Protein AF-A0A3M1VVC9-F1 (afdb_monomer_lite)

Secondary structure (DSSP, 8-state):
---------PPPEEEEEEE--SGGGHHHHHHHHHHHHHHHHHHHHTT-EEEEEEEESS---SSS-TT--EEHHHHH-SBPPS--TTS-SB--STT-HHHHHHHHHHHS-PPTT-EEEEEEEESSBTTTBSS--SSSHHHHHHHHHHHHHHHTTEEE--EEPTT--HHHHHHHHHHHHHHT---EE-S-HHHHHHHHHHHHHHHHHHHT--------EEEEE-HHHHHHHHHHHHHHHHHHHHHHHHHHHTT--HHHHHHHHHHHHHHHHHHHHHHHHS-SEEEEE---TTEEEEE-HHHHHHHHHHHHHHHHHHHHHHHHHHHH--HHHHHHHHHHHHHHHHHHHHHHHHHTTS-SEEEEESS------

Sequence (369 aa):
MAQSSGDLVCPPVDVVFTVDTSGSMDDEAQALCNSISSVQSELLGLGLVSKTFLLGITNTGGSDFPCLTDDVENMLGDSVPGNGGACGTILDDSESWGEAISIVASRFPWTPDAVRVIVPISDEGACDGDSCDDPGEDRDAINNAITLALANNVFVSPISGTGSSQCVITLGQDIATATGGTAFVSTDPSLDLAGAVRDLIIDACVKSEVPPTKVNCEEKDVTDVLLSLDGNALKQKRTVRRLARILNKAGGKKRDVRSLRKEADALYLSAWTSTWSYPSKTISCEESLECTSIDISSSVNEVLTEGSGFVALAKKAQKLINKTSAKGIKRRVRKLVKKAEKLLQDAQTDANTLPASQTTCSTKVEMVF

Radius of gyration: 33.57 Å; chains: 1; bounding box: 74×51×95 Å

Structure (mmCIF, N/CA/C/O backbone):
data_AF-A0A3M1VVC9-F1
#
_entry.id   AF-A0A3M1VVC9-F1
#
loop_
_atom_site.group_PDB
_atom_site.id
_atom_site.type_symbol
_atom_site.label_atom_id
_atom_site.label_alt_id
_atom_site.label_comp_id
_atom_site.label_asym_id
_atom_site.label_entity_id
_atom_site.label_seq_id
_atom_site.pdbx_PDB_ins_code
_atom_site.Cartn_x
_atom_site.Cartn_y
_atom_site.Cartn_z
_atom_site.occupancy
_atom_site.B_iso_or_equiv
_atom_site.auth_seq_id
_atom_site.auth_comp_id
_atom_site.auth_asym_id
_atom_site.auth_atom_id
_atom_site.pdbx_PDB_model_num
ATOM 1 N N . MET A 1 1 ? 34.049 -28.290 -24.676 1.00 36.75 1 MET A N 1
ATOM 2 C CA . MET A 1 1 ? 33.187 -28.688 -23.546 1.00 36.75 1 MET A CA 1
ATOM 3 C C . MET A 1 1 ? 31.948 -27.821 -23.635 1.00 36.75 1 MET A C 1
ATOM 5 O O . MET A 1 1 ? 32.053 -26.638 -23.357 1.00 36.75 1 MET A O 1
ATOM 9 N N . ALA A 1 2 ? 30.838 -28.360 -24.142 1.00 36.91 2 ALA A N 1
ATOM 10 C CA . ALA A 1 2 ? 29.563 -27.653 -24.125 1.00 36.91 2 ALA A CA 1
ATOM 11 C C . ALA A 1 2 ? 29.075 -27.663 -22.673 1.00 36.91 2 ALA A C 1
ATOM 13 O O . ALA A 1 2 ? 28.765 -28.731 -22.145 1.00 36.91 2 ALA A O 1
ATOM 14 N N . GLN A 1 3 ? 29.120 -26.513 -21.999 1.00 37.56 3 GLN A N 1
ATOM 15 C CA . GLN A 1 3 ? 28.359 -26.340 -20.767 1.00 37.56 3 GLN A CA 1
ATOM 16 C C . GLN A 1 3 ? 26.899 -26.592 -21.139 1.00 37.56 3 GLN A C 1
ATOM 18 O O . GLN A 1 3 ? 26.424 -26.041 -22.132 1.00 37.56 3 GLN A O 1
ATOM 23 N N . SER A 1 4 ? 26.218 -27.482 -20.413 1.00 41.84 4 SER A N 1
ATOM 24 C CA . SER A 1 4 ? 24.768 -27.573 -20.533 1.00 41.84 4 SER A CA 1
ATOM 25 C C . SER A 1 4 ? 24.241 -26.185 -20.207 1.00 41.84 4 SER A C 1
ATOM 27 O O . SER A 1 4 ? 24.459 -25.715 -19.089 1.00 41.84 4 SER A O 1
ATOM 29 N N . SER A 1 5 ? 23.642 -25.522 -21.193 1.00 54.19 5 SER A N 1
ATOM 30 C CA . SER A 1 5 ? 22.844 -24.322 -20.996 1.00 54.19 5 SER A CA 1
ATOM 31 C C . SER A 1 5 ? 21.832 -24.656 -19.910 1.00 54.19 5 SER A C 1
ATOM 33 O O . SER A 1 5 ? 20.883 -25.394 -20.164 1.00 54.19 5 SER A O 1
ATOM 35 N N . GLY A 1 6 ? 22.107 -24.234 -18.674 1.00 57.25 6 GLY A N 1
ATOM 36 C CA . GLY A 1 6 ? 21.069 -24.188 -17.661 1.00 57.25 6 GLY A CA 1
ATOM 37 C C . GLY A 1 6 ? 19.991 -23.302 -18.253 1.00 57.25 6 GLY A C 1
ATOM 38 O O . GLY A 1 6 ? 20.311 -22.204 -18.706 1.00 57.25 6 GLY A O 1
ATOM 39 N N . ASP A 1 7 ? 18.779 -23.833 -18.374 1.00 72.25 7 ASP A N 1
ATOM 40 C CA . ASP A 1 7 ? 17.655 -23.078 -18.905 1.00 72.25 7 ASP A CA 1
ATOM 41 C C . ASP A 1 7 ? 17.545 -21.794 -18.075 1.00 72.25 7 ASP A C 1
ATOM 43 O O . ASP A 1 7 ? 17.306 -21.859 -16.869 1.0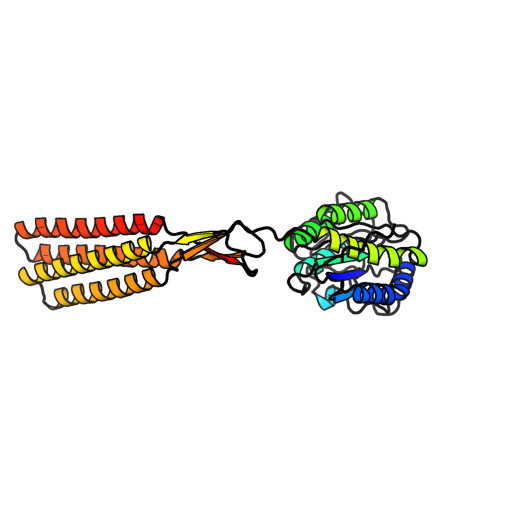0 72.25 7 ASP A O 1
ATOM 47 N N . LEU A 1 8 ? 17.826 -20.643 -18.692 1.00 72.38 8 LEU A N 1
ATOM 48 C CA . LEU A 1 8 ? 17.634 -19.339 -18.071 1.00 72.38 8 LEU A CA 1
ATOM 49 C C . LEU A 1 8 ? 16.136 -19.220 -17.782 1.00 72.38 8 LEU A C 1
ATOM 51 O O . LEU A 1 8 ? 15.335 -19.108 -18.711 1.00 72.38 8 LEU A O 1
ATOM 55 N N . VAL A 1 9 ? 15.747 -19.313 -16.511 1.00 80.94 9 VAL A N 1
ATOM 56 C CA . VAL A 1 9 ? 14.343 -19.195 -16.109 1.00 80.94 9 VAL A CA 1
ATOM 57 C C . VAL A 1 9 ? 14.064 -17.730 -15.823 1.00 80.94 9 VAL A C 1
ATOM 59 O O . VAL A 1 9 ? 14.162 -17.273 -14.691 1.00 80.94 9 VAL A O 1
ATOM 62 N N . CYS A 1 10 ? 13.709 -17.000 -16.873 1.00 85.44 10 CYS A N 1
ATOM 63 C CA . CYS A 1 10 ? 13.257 -15.627 -16.747 1.00 85.44 10 CYS A CA 1
ATOM 64 C C . CYS A 1 10 ? 11.749 -15.563 -16.499 1.00 85.44 10 CYS A C 1
ATOM 66 O O . CYS A 1 10 ? 11.000 -16.243 -17.213 1.00 85.44 10 CYS A O 1
ATOM 68 N N . PRO A 1 11 ? 11.262 -14.718 -15.576 1.00 87.56 11 PRO A N 1
ATOM 69 C CA . PRO A 1 11 ? 9.883 -14.257 -15.643 1.00 87.56 11 PRO A CA 1
ATOM 70 C C . PRO A 1 11 ? 9.615 -13.565 -16.994 1.00 87.56 11 PRO A C 1
ATOM 72 O O . PRO A 1 11 ? 10.553 -13.111 -17.652 1.00 87.56 11 PRO A O 1
ATOM 75 N N . PRO A 1 12 ? 8.349 -13.443 -17.423 1.00 90.88 12 PRO A N 1
ATOM 76 C CA . PRO A 1 12 ? 8.023 -12.636 -18.591 1.00 90.88 12 PRO A CA 1
ATOM 77 C C . PRO A 1 12 ? 8.557 -11.205 -18.431 1.00 90.88 12 PRO A C 1
ATOM 79 O O . PRO A 1 12 ? 8.507 -10.645 -17.341 1.00 90.88 12 PRO A O 1
ATOM 82 N N . VAL A 1 13 ? 9.045 -10.605 -19.509 1.00 93.88 13 VAL A N 1
ATOM 83 C CA . VAL A 1 13 ? 9.600 -9.251 -19.524 1.00 93.88 13 VAL A CA 1
ATOM 84 C C . VAL A 1 13 ? 8.667 -8.337 -20.310 1.00 93.88 13 VAL A C 1
ATOM 86 O O . VAL A 1 13 ? 8.326 -8.617 -21.464 1.00 93.88 13 VAL A O 1
ATOM 89 N N . ASP A 1 14 ? 8.267 -7.236 -19.689 1.00 95.25 14 ASP A N 1
ATOM 90 C CA . ASP A 1 14 ? 7.604 -6.120 -20.349 1.00 95.25 14 ASP A CA 1
ATOM 91 C C . ASP A 1 14 ? 8.646 -5.040 -20.640 1.00 95.25 14 ASP A C 1
ATOM 93 O O . ASP A 1 14 ? 9.360 -4.593 -19.740 1.00 95.25 14 ASP A O 1
ATOM 97 N N . VAL A 1 15 ? 8.721 -4.618 -21.900 1.00 95.19 15 VAL A N 1
ATOM 98 C CA . VAL A 1 15 ? 9.697 -3.628 -22.365 1.00 95.19 15 VAL A CA 1
ATOM 99 C C . VAL A 1 15 ? 8.974 -2.438 -22.978 1.00 95.19 15 VAL A C 1
ATOM 101 O O . VAL A 1 15 ? 8.153 -2.603 -23.885 1.00 95.19 15 VAL A O 1
ATOM 104 N N . VAL A 1 16 ? 9.300 -1.237 -22.511 1.00 96.38 16 VAL A N 1
ATOM 105 C CA . VAL A 1 16 ? 8.830 0.020 -23.099 1.00 96.38 16 VAL A CA 1
ATOM 106 C C . VAL A 1 16 ? 10.035 0.818 -23.571 1.00 96.38 16 VAL A C 1
ATOM 108 O O . VAL A 1 16 ? 10.898 1.179 -22.774 1.00 96.38 16 VAL A O 1
ATOM 111 N N . PHE A 1 17 ? 10.092 1.089 -24.868 1.00 95.56 17 PHE A N 1
ATOM 112 C CA . PHE A 1 17 ? 11.038 2.034 -25.444 1.00 95.56 17 PHE A CA 1
ATOM 113 C C . PHE A 1 17 ? 10.401 3.419 -25.435 1.00 95.56 17 PHE A C 1
ATOM 115 O O . PHE A 1 17 ? 9.268 3.564 -25.899 1.00 95.56 17 PHE A O 1
ATOM 122 N N . THR A 1 18 ? 11.124 4.408 -24.915 1.00 96.38 18 THR A N 1
ATOM 123 C CA . THR A 1 18 ? 10.780 5.829 -25.045 1.00 96.38 18 THR A CA 1
ATOM 124 C C . THR A 1 18 ? 11.840 6.466 -25.922 1.00 96.38 18 THR A C 1
ATOM 126 O O . THR A 1 18 ? 13.010 6.510 -25.545 1.00 96.38 18 THR A O 1
ATOM 129 N N . VAL A 1 19 ? 11.443 6.862 -27.120 1.00 95.06 19 VAL A N 1
ATOM 130 C CA . VAL A 1 19 ? 12.357 7.302 -28.167 1.00 95.06 19 VAL A CA 1
ATOM 131 C C . VAL A 1 19 ? 12.261 8.810 -28.266 1.00 95.06 19 VAL A C 1
ATOM 133 O O . VAL A 1 19 ? 11.161 9.333 -28.434 1.00 95.06 19 VAL A O 1
ATOM 136 N N . ASP A 1 20 ? 13.402 9.467 -28.124 1.00 94.06 20 ASP A N 1
ATOM 137 C CA . ASP A 1 20 ? 13.603 10.844 -28.535 1.00 94.06 20 ASP A CA 1
ATOM 138 C C . ASP A 1 20 ? 13.360 10.957 -30.029 1.00 94.06 20 ASP A C 1
ATOM 140 O O . ASP A 1 20 ? 13.858 10.161 -30.832 1.00 94.06 20 ASP A O 1
ATOM 144 N N . THR A 1 21 ? 12.506 11.902 -30.373 1.00 92.94 21 THR A N 1
ATOM 145 C CA . THR A 1 21 ? 12.014 12.051 -31.727 1.00 92.94 21 THR A CA 1
ATOM 146 C C . THR A 1 21 ? 12.395 13.366 -32.377 1.00 92.94 21 THR A C 1
ATOM 148 O O . THR A 1 21 ? 11.742 13.798 -33.333 1.00 92.94 21 THR A O 1
ATOM 151 N N . SER A 1 22 ? 13.426 14.005 -31.844 1.00 90.88 22 SER A N 1
ATOM 152 C CA . SER A 1 22 ? 14.092 15.127 -32.474 1.00 90.88 22 SER A CA 1
ATOM 153 C C . SER A 1 22 ? 14.706 14.736 -33.823 1.00 90.88 22 SER A C 1
ATOM 155 O O . SER A 1 22 ? 14.896 13.564 -34.160 1.00 90.88 22 SER A O 1
ATOM 157 N N . GLY A 1 23 ? 15.017 15.744 -34.640 1.00 88.62 23 GLY A N 1
ATOM 158 C CA . GLY A 1 23 ? 15.609 15.519 -35.961 1.00 88.62 23 GLY A CA 1
ATOM 159 C C . GLY A 1 23 ? 17.070 15.052 -35.928 1.00 88.62 23 GLY A C 1
ATOM 160 O O . GLY A 1 23 ? 17.581 14.628 -36.964 1.00 88.62 23 GLY A O 1
ATOM 161 N N . SER A 1 24 ? 17.766 15.147 -34.787 1.00 89.69 24 SER A N 1
ATOM 162 C CA . SER A 1 24 ? 19.120 14.590 -34.626 1.00 89.69 24 SER A CA 1
ATOM 163 C C . SER A 1 24 ? 19.106 13.065 -34.581 1.00 89.69 24 SER A C 1
ATOM 165 O O . SER A 1 24 ? 20.094 12.452 -34.967 1.00 89.69 24 SER A O 1
ATOM 167 N N . MET A 1 25 ? 17.970 12.471 -34.213 1.00 91.31 25 MET A N 1
ATOM 168 C CA . MET A 1 25 ? 17.799 11.034 -34.015 1.00 91.31 25 MET A CA 1
ATOM 169 C C . MET A 1 25 ? 17.419 10.260 -35.292 1.00 91.31 25 MET A C 1
ATOM 171 O O . MET A 1 25 ? 17.065 9.085 -35.205 1.00 91.31 25 MET A O 1
ATOM 175 N N . ASP A 1 26 ? 17.459 10.870 -36.483 1.00 86.62 26 ASP A N 1
ATOM 176 C CA . ASP A 1 26 ? 17.001 10.262 -37.749 1.00 86.62 26 ASP A CA 1
ATOM 177 C C . ASP A 1 26 ? 17.719 8.937 -38.106 1.00 86.62 26 ASP A C 1
ATOM 179 O O . ASP A 1 26 ? 17.102 7.998 -38.634 1.00 86.62 26 ASP A O 1
ATOM 183 N N . ASP A 1 27 ? 19.027 8.824 -37.862 1.00 81.44 27 ASP A N 1
ATOM 184 C CA . ASP A 1 27 ? 19.792 7.608 -38.154 1.00 81.44 27 ASP A CA 1
ATOM 185 C C . ASP A 1 27 ? 19.589 6.515 -37.101 1.00 81.44 27 ASP A C 1
ATOM 187 O O . ASP A 1 27 ? 19.390 5.349 -37.477 1.00 81.44 27 ASP A O 1
ATOM 191 N N . GLU A 1 28 ? 19.528 6.863 -35.812 1.00 83.12 28 GLU A N 1
ATOM 192 C CA . GLU A 1 28 ? 19.071 5.963 -34.749 1.00 83.12 28 GLU A CA 1
ATOM 193 C C . GLU A 1 28 ? 17.650 5.461 -35.021 1.00 83.12 28 GLU A C 1
ATOM 195 O O . GLU A 1 28 ? 17.398 4.259 -34.912 1.00 83.12 28 GLU A O 1
ATOM 200 N N . ALA A 1 29 ? 16.735 6.341 -35.435 1.00 81.00 29 ALA A N 1
ATOM 201 C CA . ALA A 1 29 ? 15.348 6.028 -35.771 1.00 81.00 29 ALA A CA 1
ATOM 202 C C . ALA A 1 29 ? 15.270 4.960 -36.858 1.00 81.00 29 ALA A C 1
ATOM 204 O O . ALA A 1 29 ? 14.609 3.924 -36.711 1.00 81.00 29 ALA A O 1
ATOM 205 N N . GLN A 1 30 ? 15.989 5.188 -37.958 1.00 85.88 30 GLN A N 1
ATOM 206 C CA . GLN A 1 30 ? 16.020 4.266 -39.080 1.00 85.88 30 GLN A CA 1
ATOM 207 C C . GLN A 1 30 ? 16.644 2.924 -38.678 1.00 85.88 30 GLN A C 1
ATOM 209 O O . GLN A 1 30 ? 16.105 1.866 -39.023 1.00 85.88 30 GLN A O 1
ATOM 214 N N . ALA A 1 31 ? 17.757 2.937 -37.944 1.00 87.25 31 ALA A N 1
ATOM 215 C CA . ALA A 1 31 ? 18.418 1.720 -37.482 1.00 87.25 31 ALA A CA 1
ATOM 216 C C . ALA A 1 31 ? 17.548 0.921 -36.497 1.00 87.25 31 ALA A C 1
ATOM 218 O O . ALA A 1 31 ? 17.417 -0.304 -36.631 1.00 87.25 31 ALA A O 1
ATOM 219 N N . LEU A 1 32 ? 16.891 1.604 -35.558 1.00 85.69 32 LEU A N 1
ATOM 220 C CA . LEU A 1 32 ? 15.952 1.017 -34.608 1.00 85.69 32 LEU A CA 1
ATOM 221 C C . LEU A 1 32 ? 14.779 0.379 -35.345 1.00 85.69 32 LEU A C 1
ATOM 223 O O . LEU A 1 32 ? 14.523 -0.813 -35.178 1.00 85.69 32 LEU A O 1
ATOM 227 N N . CYS A 1 33 ? 14.106 1.124 -36.221 1.00 89.69 33 CYS A N 1
ATOM 228 C CA . CYS A 1 33 ? 12.950 0.616 -36.953 1.00 89.69 33 CYS A CA 1
ATOM 229 C C . CYS A 1 33 ? 13.293 -0.574 -37.859 1.00 89.69 33 CYS A C 1
ATOM 231 O O . CYS A 1 33 ? 12.488 -1.500 -37.993 1.00 89.69 33 CYS A O 1
ATOM 233 N N . ASN A 1 34 ? 14.497 -0.602 -38.434 1.00 89.88 34 ASN A N 1
ATOM 234 C CA . ASN A 1 34 ? 14.959 -1.726 -39.248 1.00 89.88 34 ASN A CA 1
ATOM 235 C C . ASN A 1 34 ? 15.268 -2.985 -38.422 1.00 89.88 34 ASN A C 1
ATOM 237 O O . ASN A 1 34 ? 15.125 -4.098 -38.932 1.00 89.88 34 ASN A O 1
ATOM 241 N N . SER A 1 35 ? 15.694 -2.837 -37.165 1.00 86.25 35 SER A N 1
ATOM 242 C CA . SER A 1 35 ? 16.211 -3.946 -36.354 1.00 86.25 35 SER A CA 1
ATOM 243 C C . SER A 1 35 ? 15.243 -4.461 -35.288 1.00 86.25 35 SER A C 1
ATOM 245 O O . SER A 1 35 ? 15.256 -5.656 -34.975 1.00 86.25 35 SER A O 1
ATOM 247 N N . ILE A 1 36 ? 14.360 -3.612 -34.760 1.00 85.25 36 ILE A N 1
ATOM 248 C CA . ILE A 1 36 ? 13.577 -3.921 -33.559 1.00 85.25 36 ILE A CA 1
ATOM 249 C C . ILE A 1 36 ? 12.627 -5.106 -33.741 1.00 85.25 36 ILE A C 1
ATOM 251 O O . ILE A 1 36 ? 12.456 -5.904 -32.824 1.00 85.25 36 ILE A O 1
ATOM 255 N N . SER A 1 37 ? 12.070 -5.294 -34.940 1.00 85.56 37 SER A N 1
ATOM 256 C CA . SER A 1 37 ? 11.210 -6.448 -35.242 1.00 85.56 37 SER A CA 1
ATOM 257 C C . SER A 1 37 ? 11.967 -7.783 -35.157 1.00 85.56 37 SER A C 1
ATOM 259 O O . SER A 1 37 ? 11.414 -8.791 -34.705 1.00 85.56 37 SER A O 1
ATOM 261 N N . SER A 1 38 ? 13.250 -7.792 -35.534 1.00 84.31 38 SER A N 1
ATOM 262 C CA . SER A 1 38 ? 14.127 -8.957 -35.396 1.00 84.31 38 SER A CA 1
ATOM 263 C C . SER A 1 38 ? 14.469 -9.213 -33.932 1.00 84.31 38 SER A C 1
ATOM 265 O O . SER A 1 38 ? 14.402 -10.358 -33.490 1.00 84.31 38 SER A O 1
ATOM 267 N N . VAL A 1 39 ? 14.779 -8.160 -33.170 1.00 84.75 39 VAL A N 1
ATOM 268 C CA . VAL A 1 39 ? 15.077 -8.264 -31.732 1.00 84.75 39 VAL A CA 1
ATOM 269 C C . VAL A 1 39 ? 13.862 -8.785 -30.963 1.00 84.75 39 VAL A C 1
ATOM 271 O O . VAL A 1 39 ? 13.977 -9.744 -30.206 1.00 84.75 39 VAL A O 1
ATOM 274 N N . GLN A 1 40 ? 12.672 -8.237 -31.221 1.00 85.38 40 GLN A N 1
ATOM 275 C CA . GLN A 1 40 ? 11.415 -8.734 -30.655 1.00 85.38 40 GLN A CA 1
ATOM 276 C C . GLN A 1 40 ? 11.193 -10.211 -30.992 1.00 85.38 40 GLN A C 1
ATOM 278 O O . GLN A 1 40 ? 10.855 -11.000 -30.112 1.00 85.38 40 GLN A O 1
ATOM 283 N N . SER A 1 41 ? 11.417 -10.605 -32.248 1.00 82.88 41 SER A N 1
ATOM 284 C CA . SER A 1 41 ? 11.263 -12.000 -32.679 1.00 82.88 41 SER A CA 1
ATOM 285 C C . SER A 1 41 ? 12.239 -12.939 -31.967 1.00 82.88 41 SER A C 1
ATOM 287 O O . SER A 1 41 ? 11.854 -14.044 -31.583 1.00 82.88 41 SER A O 1
ATOM 289 N N . GLU A 1 42 ? 13.487 -12.512 -31.761 1.00 82.94 42 GLU A N 1
ATOM 290 C CA . GLU A 1 42 ? 14.484 -13.283 -31.017 1.00 82.94 42 GLU A CA 1
ATOM 291 C C . GLU A 1 42 ? 14.084 -13.438 -29.546 1.00 82.94 42 GLU A C 1
ATOM 293 O O . GLU A 1 42 ? 14.051 -14.555 -29.030 1.00 82.94 42 GLU A O 1
ATOM 298 N N . LEU A 1 43 ? 13.710 -12.343 -28.884 1.00 80.56 43 LEU A N 1
ATOM 299 C CA . LEU A 1 43 ? 13.316 -12.353 -27.475 1.00 80.56 43 LEU A CA 1
ATOM 300 C C . LEU A 1 43 ? 12.035 -13.164 -27.226 1.00 80.56 43 LEU A C 1
ATOM 302 O O . LEU A 1 43 ? 11.937 -13.874 -26.222 1.00 80.56 43 LEU A O 1
ATOM 306 N N . LEU A 1 44 ? 11.078 -13.115 -28.158 1.00 82.62 44 LEU A N 1
ATOM 307 C CA . LEU A 1 44 ? 9.902 -13.991 -28.166 1.00 82.62 44 LEU A CA 1
ATOM 308 C C . LEU A 1 44 ? 10.299 -15.460 -28.362 1.00 82.62 44 LEU A C 1
ATOM 310 O O . LEU A 1 44 ? 9.750 -16.337 -27.697 1.00 82.62 44 LEU A O 1
ATOM 314 N N . GLY A 1 45 ? 11.270 -15.739 -29.236 1.00 79.50 45 GLY A N 1
ATOM 315 C CA . GLY A 1 45 ? 11.816 -17.082 -29.450 1.00 79.50 45 GLY A CA 1
ATOM 316 C C . GLY A 1 45 ? 12.513 -17.663 -28.217 1.00 79.50 45 GLY A C 1
ATOM 317 O O . GLY A 1 45 ? 12.478 -18.876 -28.012 1.00 79.50 45 GLY A O 1
ATOM 318 N N . LEU A 1 46 ? 13.090 -16.805 -27.372 1.00 79.12 46 LEU A N 1
ATOM 319 C CA . LEU A 1 46 ? 13.649 -17.169 -26.067 1.00 79.12 46 LEU A CA 1
ATOM 320 C C . LEU A 1 46 ? 12.577 -17.305 -24.969 1.00 79.12 46 LEU A C 1
ATOM 322 O O . LEU A 1 46 ? 12.899 -17.708 -23.855 1.00 79.12 46 LEU A O 1
ATOM 326 N N . GLY A 1 47 ? 11.314 -16.976 -25.261 1.00 81.31 47 GLY A N 1
ATOM 327 C CA . GLY A 1 47 ? 10.223 -16.977 -24.284 1.00 81.31 47 GLY A CA 1
ATOM 328 C C . GLY A 1 47 ? 10.348 -15.891 -23.213 1.00 81.31 47 GLY A C 1
ATOM 329 O O . GLY A 1 47 ? 9.682 -15.987 -22.187 1.00 81.31 47 GLY A O 1
ATOM 330 N N . LEU A 1 48 ? 11.199 -14.883 -23.436 1.00 80.62 48 LEU A N 1
ATOM 331 C CA . LEU A 1 48 ? 11.511 -13.851 -22.448 1.00 80.62 48 LEU A CA 1
ATOM 332 C C . LEU A 1 48 ? 10.487 -12.723 -22.463 1.00 80.62 48 LEU A C 1
ATOM 334 O O . LEU A 1 48 ? 10.127 -12.222 -21.412 1.00 80.62 48 LEU A O 1
ATOM 338 N N . VAL A 1 49 ? 10.004 -12.304 -23.632 1.00 72.12 49 VAL A N 1
ATOM 339 C CA . VAL A 1 49 ? 9.209 -11.073 -23.742 1.00 72.12 49 VAL A CA 1
ATOM 340 C C . VAL A 1 49 ? 7.712 -11.349 -23.784 1.00 72.12 49 VAL A C 1
ATOM 342 O O . VAL A 1 49 ? 7.224 -12.154 -24.574 1.00 72.12 49 VAL A O 1
ATOM 345 N N . SER A 1 50 ? 6.984 -10.632 -22.931 1.00 75.56 50 SER A N 1
ATOM 346 C CA . SER A 1 50 ? 5.528 -10.677 -22.799 1.00 75.56 50 SER A CA 1
ATOM 347 C C . SER A 1 50 ? 4.863 -9.535 -23.570 1.00 75.56 50 SER A C 1
ATOM 349 O O . SER A 1 50 ? 3.874 -9.749 -24.277 1.00 75.56 50 SER A O 1
ATOM 351 N N . LYS A 1 51 ? 5.439 -8.330 -23.486 1.00 88.31 51 LYS A N 1
ATOM 352 C CA . LYS A 1 51 ? 4.970 -7.130 -24.183 1.00 88.31 51 LYS A CA 1
ATOM 353 C C . LYS A 1 51 ? 6.140 -6.250 -24.599 1.00 88.31 51 LYS A C 1
ATOM 355 O O . LYS A 1 51 ? 7.112 -6.100 -23.861 1.00 88.31 51 LYS A O 1
ATOM 360 N N . THR A 1 52 ? 6.003 -5.609 -25.754 1.00 91.38 52 THR A N 1
ATOM 361 C CA . THR A 1 52 ? 6.939 -4.584 -26.211 1.00 91.38 52 THR A CA 1
ATOM 362 C C . THR A 1 52 ? 6.180 -3.407 -26.792 1.00 91.38 52 THR A C 1
ATOM 364 O O . THR A 1 52 ? 5.310 -3.607 -27.638 1.00 91.38 52 THR A O 1
ATOM 367 N N . PHE A 1 53 ? 6.520 -2.199 -26.350 1.00 93.50 53 PHE A N 1
ATOM 368 C CA . PHE A 1 53 ? 5.950 -0.951 -26.849 1.00 93.50 53 PHE A CA 1
ATOM 369 C C . PHE A 1 53 ? 7.061 -0.018 -27.294 1.00 93.50 53 PHE A C 1
ATOM 371 O O . PHE A 1 53 ? 8.056 0.129 -26.589 1.00 93.50 53 PHE A O 1
ATOM 378 N N . LEU A 1 54 ? 6.886 0.579 -28.468 1.00 93.56 54 LEU A N 1
ATOM 379 C CA . LEU A 1 54 ? 7.778 1.594 -29.008 1.00 93.56 54 LEU A CA 1
ATOM 380 C C . LEU A 1 54 ? 7.007 2.903 -29.031 1.00 93.56 54 LEU A C 1
ATOM 382 O O . LEU A 1 54 ? 6.094 3.062 -29.846 1.00 93.56 54 LEU A O 1
ATOM 386 N N . LEU A 1 55 ? 7.342 3.788 -28.100 1.00 94.75 55 LEU A N 1
ATOM 387 C CA . LEU A 1 55 ? 6.659 5.055 -27.902 1.00 94.75 55 LEU A CA 1
ATOM 388 C C . LEU A 1 55 ? 7.610 6.197 -28.247 1.00 94.75 55 LEU A C 1
ATOM 390 O O . LEU A 1 55 ? 8.759 6.187 -27.804 1.00 94.75 55 LEU A O 1
ATOM 394 N N . GLY A 1 56 ? 7.126 7.173 -29.011 1.00 95.25 56 GLY A N 1
ATOM 395 C CA . GLY A 1 56 ? 7.755 8.495 -29.013 1.00 95.25 56 GLY A CA 1
ATOM 396 C C . GLY A 1 56 ? 7.569 9.154 -27.647 1.00 95.25 56 GLY A C 1
ATOM 397 O O . GLY A 1 56 ? 6.633 8.807 -26.919 1.00 95.25 56 GLY A O 1
ATOM 398 N N . ILE A 1 57 ? 8.453 10.073 -27.272 1.00 95.69 57 ILE A N 1
ATOM 399 C CA . ILE A 1 57 ? 8.276 10.859 -26.043 1.00 95.69 57 ILE A CA 1
ATOM 400 C C . ILE A 1 57 ? 7.033 11.755 -26.180 1.00 95.69 57 ILE A C 1
ATOM 402 O O . ILE A 1 57 ? 6.081 11.596 -25.415 1.00 95.69 57 ILE A O 1
ATOM 406 N N . THR A 1 58 ? 6.979 12.581 -27.224 1.00 92.81 58 THR A N 1
ATOM 407 C CA . THR A 1 58 ? 5.785 13.336 -27.643 1.00 92.81 58 THR A CA 1
ATOM 408 C C . THR A 1 58 ? 5.412 13.005 -29.094 1.00 92.81 58 THR A C 1
ATOM 410 O O . THR A 1 58 ? 6.033 12.161 -29.751 1.00 92.81 58 THR A O 1
ATOM 413 N N . ASN A 1 59 ? 4.337 13.611 -29.602 1.00 83.62 59 ASN A N 1
ATOM 414 C CA . ASN A 1 59 ? 3.836 13.347 -30.950 1.00 83.62 59 ASN A CA 1
ATOM 415 C C . ASN A 1 59 ? 4.771 13.895 -32.045 1.00 83.62 59 ASN A C 1
ATOM 417 O O . ASN A 1 59 ? 5.013 15.095 -32.140 1.00 83.62 59 ASN A O 1
ATOM 421 N N . THR A 1 60 ? 5.190 13.023 -32.963 1.00 66.81 60 THR A N 1
ATOM 422 C CA . THR A 1 60 ? 6.147 13.339 -34.038 1.00 66.81 60 THR A CA 1
ATOM 423 C C . THR A 1 60 ? 5.570 13.805 -35.360 1.00 66.81 60 THR A C 1
ATOM 425 O O . THR A 1 60 ? 6.318 14.074 -36.296 1.00 66.81 60 THR A O 1
ATOM 428 N N . GLY A 1 61 ? 4.252 13.841 -35.544 1.00 58.19 61 GLY A N 1
ATOM 429 C CA . GLY A 1 61 ? 3.701 14.215 -36.853 1.00 58.19 61 GLY A CA 1
ATOM 430 C C . GLY A 1 61 ? 4.068 13.271 -38.021 1.00 58.19 61 GLY A C 1
ATOM 431 O O . GLY A 1 61 ? 3.739 13.585 -39.164 1.00 58.19 61 GLY A O 1
ATOM 432 N N . GLY A 1 62 ? 4.645 12.089 -37.759 1.00 56.44 62 GLY A N 1
ATOM 433 C CA . GLY A 1 62 ? 4.374 10.866 -38.524 1.00 56.44 62 GLY A CA 1
ATOM 434 C C . GLY A 1 62 ? 5.156 10.552 -39.811 1.00 56.44 62 GLY A C 1
ATOM 435 O O . GLY A 1 62 ? 4.564 9.908 -40.680 1.00 56.44 62 GLY A O 1
ATOM 436 N N . SER A 1 63 ? 6.445 10.887 -39.965 1.00 63.62 63 SER A N 1
ATOM 437 C CA . SER A 1 63 ? 7.252 10.310 -41.072 1.00 63.62 63 SER A CA 1
ATOM 438 C C . SER A 1 63 ? 8.535 9.584 -40.681 1.00 63.62 63 SER A C 1
ATOM 440 O O . SER A 1 63 ? 8.828 8.558 -41.299 1.00 63.62 63 SER A O 1
ATOM 442 N N . ASP A 1 64 ? 9.270 10.057 -39.678 1.00 76.81 64 ASP A N 1
ATOM 443 C CA . ASP A 1 64 ? 10.681 9.654 -39.542 1.00 76.81 64 ASP A CA 1
ATOM 444 C C . ASP A 1 64 ? 10.862 8.396 -38.673 1.00 76.81 64 ASP A C 1
ATOM 446 O O . ASP A 1 64 ? 11.825 7.646 -38.824 1.00 76.81 64 ASP A O 1
ATOM 450 N N . PHE A 1 65 ? 9.831 8.047 -37.892 1.00 85.38 65 PHE A N 1
ATOM 451 C CA . PHE A 1 65 ? 9.816 6.880 -37.010 1.00 85.38 65 PHE A CA 1
ATOM 452 C C . PHE A 1 65 ? 8.631 5.933 -37.298 1.00 85.38 65 PHE A C 1
ATOM 454 O O . PHE A 1 65 ? 7.720 5.781 -36.479 1.00 85.38 65 PHE A O 1
ATOM 461 N N . PRO A 1 66 ? 8.603 5.243 -38.455 1.00 88.19 66 PRO A N 1
ATOM 462 C CA . PRO A 1 66 ? 7.453 4.435 -38.879 1.00 88.19 66 PRO A CA 1
ATOM 463 C C . PRO A 1 66 ? 7.180 3.201 -38.002 1.00 88.19 66 PRO A C 1
ATOM 465 O O . PRO A 1 66 ? 6.150 2.549 -38.175 1.00 88.19 66 PRO A O 1
ATOM 468 N N . CYS A 1 67 ? 8.105 2.838 -37.109 1.00 89.44 67 CYS A N 1
ATOM 469 C CA . CYS A 1 67 ? 7.951 1.718 -36.184 1.00 89.44 67 CYS A CA 1
ATOM 470 C C . CYS A 1 67 ? 7.337 2.098 -34.828 1.00 89.44 67 CYS A C 1
ATOM 472 O O . CYS A 1 67 ? 7.007 1.187 -34.064 1.00 89.44 67 CYS A O 1
ATOM 474 N N . LEU A 1 68 ? 7.183 3.392 -34.514 1.00 91.12 68 LEU A N 1
ATOM 475 C CA . LEU A 1 68 ? 6.509 3.815 -33.285 1.00 91.12 68 LEU A CA 1
ATOM 476 C C . LEU A 1 68 ? 5.022 3.488 -33.371 1.00 91.12 68 LEU A C 1
ATOM 478 O O . LEU A 1 68 ? 4.386 3.611 -34.420 1.00 91.12 68 LEU A O 1
ATOM 482 N N . THR A 1 69 ? 4.471 3.040 -32.251 1.00 89.94 69 THR A N 1
ATOM 483 C CA . THR A 1 69 ? 3.071 2.614 -32.168 1.00 89.94 69 THR A CA 1
ATOM 484 C C . THR A 1 69 ? 2.148 3.690 -31.611 1.00 89.94 69 THR A C 1
ATOM 486 O O . THR A 1 69 ? 0.953 3.650 -31.895 1.00 89.94 69 THR A O 1
ATOM 489 N N . ASP A 1 70 ? 2.696 4.603 -30.810 1.00 94.00 70 ASP A N 1
ATOM 490 C CA . ASP A 1 70 ? 2.014 5.708 -30.129 1.00 94.00 70 ASP A CA 1
ATOM 491 C C . ASP A 1 70 ? 3.091 6.652 -29.543 1.00 94.00 70 ASP A C 1
ATOM 493 O O . ASP A 1 70 ? 4.286 6.459 -29.802 1.00 94.00 70 ASP A O 1
ATOM 497 N N . ASP A 1 71 ? 2.693 7.613 -28.718 1.00 95.75 71 ASP A N 1
ATOM 498 C CA . ASP A 1 71 ? 3.586 8.425 -27.886 1.00 95.75 71 ASP A CA 1
ATOM 499 C C . ASP A 1 71 ? 3.183 8.388 -26.396 1.00 95.75 71 ASP A C 1
ATOM 501 O O . ASP A 1 71 ? 2.080 7.960 -26.032 1.00 95.75 71 ASP A O 1
ATOM 505 N N . VAL A 1 72 ? 4.116 8.745 -25.504 1.00 97.06 72 VAL A N 1
ATOM 506 C CA . VAL A 1 72 ? 3.903 8.692 -24.045 1.00 97.06 72 VAL A CA 1
ATOM 507 C C . VAL A 1 72 ? 2.792 9.653 -23.623 1.00 97.06 72 VAL A C 1
ATOM 509 O O . VAL A 1 72 ? 1.941 9.271 -22.812 1.00 97.06 72 VAL A O 1
ATOM 512 N N . GLU A 1 73 ? 2.770 10.856 -24.198 1.00 95.12 73 GLU A N 1
ATOM 513 C CA . GLU A 1 73 ? 1.776 11.898 -23.926 1.00 95.12 73 GLU A CA 1
ATOM 514 C C . GLU A 1 73 ? 0.346 11.399 -24.197 1.00 95.12 73 GLU A C 1
ATOM 516 O O . GLU A 1 73 ? -0.520 11.432 -23.317 1.00 95.12 73 GLU A O 1
ATOM 521 N N . ASN A 1 74 ? 0.099 10.851 -25.386 1.00 95.75 74 ASN A N 1
ATOM 522 C CA . ASN A 1 74 ? -1.206 10.359 -25.809 1.00 95.75 74 ASN A CA 1
ATOM 523 C C . ASN A 1 74 ? -1.615 9.078 -25.063 1.00 95.75 74 ASN A C 1
ATOM 525 O O . ASN A 1 74 ? -2.778 8.927 -24.674 1.00 95.75 74 ASN A O 1
ATOM 529 N N . MET A 1 75 ? -0.675 8.156 -24.824 1.00 95.94 75 MET A N 1
ATOM 530 C CA . MET A 1 75 ? -0.980 6.864 -24.202 1.00 95.94 75 MET A CA 1
ATOM 531 C C . MET A 1 75 ? -1.168 6.954 -22.678 1.00 95.94 75 MET A C 1
ATOM 533 O O . MET A 1 75 ? -2.023 6.256 -22.120 1.00 95.94 75 MET A O 1
ATOM 537 N N . LEU A 1 76 ? -0.361 7.764 -21.987 1.00 96.88 76 LEU A N 1
ATOM 538 C CA . LEU A 1 76 ? -0.242 7.767 -20.519 1.00 96.88 76 LEU A CA 1
ATOM 539 C C . LEU A 1 76 ? -0.494 9.145 -19.874 1.00 96.88 76 LEU A C 1
ATOM 541 O O . LEU A 1 76 ? -0.525 9.248 -18.636 1.00 96.88 76 LEU A O 1
ATOM 545 N N . GLY A 1 77 ? -0.729 10.175 -20.688 1.00 97.38 77 GLY A N 1
ATOM 546 C CA . GLY A 1 77 ? -0.923 11.561 -20.272 1.00 97.38 77 GLY A CA 1
ATOM 547 C C . GLY A 1 77 ? 0.390 12.331 -20.121 1.00 97.38 77 GLY A C 1
ATOM 548 O O . GLY A 1 77 ? 1.438 11.751 -19.858 1.00 97.38 77 GLY A O 1
ATOM 549 N N . ASP A 1 78 ? 0.285 13.653 -20.197 1.00 96.62 78 ASP A N 1
ATOM 550 C CA . ASP A 1 78 ? 1.377 14.636 -20.183 1.00 96.62 78 ASP A CA 1
ATOM 551 C C . ASP A 1 78 ? 1.884 15.003 -18.777 1.00 96.62 78 ASP A C 1
ATOM 553 O O . ASP A 1 78 ? 3.040 15.361 -18.585 1.00 96.62 78 ASP A O 1
ATOM 557 N N . SER A 1 79 ? 1.035 14.931 -17.751 1.00 97.19 79 SER A N 1
ATOM 558 C CA . SER A 1 79 ? 1.432 15.342 -16.402 1.00 97.19 79 SER A CA 1
ATOM 559 C C . SER A 1 79 ? 2.519 14.425 -15.837 1.00 97.19 79 SER A C 1
ATOM 561 O O . SER A 1 79 ? 2.304 13.220 -15.709 1.00 97.19 79 SER A O 1
ATOM 563 N N . VAL A 1 80 ? 3.637 14.992 -15.396 1.00 97.19 80 VAL A N 1
ATOM 564 C CA . VAL A 1 80 ? 4.767 14.256 -14.821 1.00 97.19 80 VAL A CA 1
ATOM 565 C C . VAL A 1 80 ? 4.500 13.973 -13.338 1.00 97.19 80 VAL A C 1
ATOM 567 O O . VAL A 1 80 ? 4.287 14.903 -12.555 1.00 97.19 80 VAL A O 1
ATOM 570 N N . PRO A 1 81 ? 4.463 12.699 -12.908 1.00 95.12 81 PRO A N 1
ATOM 571 C CA . PRO A 1 81 ? 4.302 12.361 -11.499 1.00 95.12 81 PRO A CA 1
ATOM 572 C C . PRO A 1 81 ? 5.548 12.733 -10.681 1.00 95.12 81 PRO A C 1
ATOM 574 O O . PRO A 1 81 ? 6.657 12.807 -11.200 1.00 95.12 81 PRO A O 1
ATOM 577 N N . GLY A 1 82 ? 5.367 12.904 -9.370 1.00 92.56 82 GLY A N 1
ATOM 578 C CA . GLY A 1 82 ? 6.466 13.198 -8.450 1.00 92.56 82 GLY A CA 1
ATOM 579 C C . GLY A 1 82 ? 6.833 14.681 -8.402 1.00 92.56 82 GLY A C 1
ATOM 580 O O . GLY A 1 82 ? 5.954 15.542 -8.399 1.00 92.56 82 GLY A O 1
ATOM 581 N N . ASN A 1 83 ? 8.125 14.966 -8.270 1.00 86.88 83 ASN A N 1
ATOM 582 C CA . ASN A 1 83 ? 8.674 16.315 -8.220 1.00 86.88 83 ASN A CA 1
ATOM 583 C C . ASN A 1 83 ? 9.806 16.418 -9.244 1.00 86.88 83 ASN A C 1
ATOM 585 O O . ASN A 1 83 ? 10.941 16.078 -8.919 1.00 86.88 83 ASN A O 1
ATOM 589 N N . GLY A 1 84 ? 9.492 16.903 -10.447 1.00 77.81 84 GLY A N 1
ATOM 590 C CA . GLY A 1 84 ? 10.467 17.133 -11.521 1.00 77.81 84 GLY A CA 1
ATOM 591 C C . GLY A 1 84 ? 11.456 18.272 -11.247 1.00 77.81 84 GLY A C 1
ATOM 592 O O . GLY A 1 84 ? 12.287 18.570 -12.094 1.00 77.81 84 GLY A O 1
ATOM 593 N N . GLY A 1 85 ? 11.386 18.914 -10.074 1.00 90.75 85 GLY A N 1
ATOM 594 C CA . GLY A 1 85 ? 12.318 19.966 -9.683 1.00 90.75 85 GLY A CA 1
ATOM 595 C C . GLY A 1 85 ? 12.237 21.163 -10.622 1.00 90.75 85 GLY A C 1
ATOM 596 O O . GLY A 1 85 ? 11.152 21.714 -10.823 1.00 90.75 85 GLY A O 1
ATOM 597 N N . ALA A 1 86 ? 13.387 21.587 -11.140 1.00 91.56 86 ALA A N 1
ATOM 598 C CA . ALA A 1 86 ? 13.470 22.711 -12.065 1.00 91.56 86 ALA A CA 1
ATOM 599 C C . ALA A 1 86 ? 12.945 22.386 -13.478 1.00 91.56 86 ALA A C 1
ATOM 601 O O . ALA A 1 86 ? 12.434 23.291 -14.126 1.00 91.56 86 ALA A O 1
ATOM 602 N N . CYS A 1 87 ? 12.979 21.117 -13.897 1.00 91.44 87 CYS A N 1
ATOM 603 C CA . CYS A 1 87 ? 12.627 20.699 -15.255 1.00 91.44 87 CYS A CA 1
ATOM 604 C C . CYS A 1 87 ? 11.140 20.905 -15.610 1.00 91.44 87 CYS A C 1
ATOM 606 O O . CYS A 1 87 ? 10.776 21.196 -16.737 1.00 91.44 87 CYS A O 1
ATOM 608 N N . GLY A 1 88 ? 10.251 20.835 -14.615 1.00 91.56 88 GLY A N 1
ATOM 609 C CA . GLY A 1 88 ? 8.822 21.067 -14.814 1.00 91.56 88 GLY A CA 1
ATOM 610 C C . GLY A 1 88 ? 7.956 19.890 -14.387 1.00 91.56 88 GLY A C 1
ATOM 611 O O . GLY A 1 88 ? 8.355 19.032 -13.599 1.00 91.56 88 GLY A O 1
ATOM 612 N N . THR A 1 89 ? 6.690 19.914 -14.810 1.00 94.38 89 THR A N 1
ATOM 613 C CA . THR A 1 89 ? 5.678 18.911 -14.410 1.00 94.38 89 THR A CA 1
ATOM 614 C C . THR A 1 89 ? 4.766 18.474 -15.556 1.00 94.38 89 THR A C 1
ATOM 616 O O . THR A 1 89 ? 3.756 17.807 -15.316 1.00 94.38 89 THR A O 1
ATOM 619 N N . ILE A 1 90 ? 5.102 18.860 -16.782 1.00 95.75 90 ILE A N 1
ATOM 620 C CA . ILE A 1 90 ? 4.384 18.537 -18.013 1.00 95.75 90 ILE A CA 1
ATOM 621 C C . ILE A 1 90 ? 5.425 17.991 -18.983 1.00 95.75 90 ILE A C 1
ATOM 623 O O . ILE A 1 90 ? 6.538 18.492 -19.000 1.00 95.75 90 ILE A O 1
ATOM 627 N N . LEU A 1 91 ? 5.062 16.946 -19.716 1.00 95.81 91 LEU A N 1
ATOM 628 C CA . LEU A 1 91 ? 5.825 16.423 -20.833 1.00 95.81 91 LEU A CA 1
ATOM 629 C C . LEU A 1 91 ? 5.346 17.128 -22.105 1.00 95.81 91 LEU A C 1
ATOM 631 O O . LEU A 1 91 ? 4.276 16.788 -22.608 1.00 95.81 91 LEU A O 1
ATOM 635 N N . ASP A 1 92 ? 6.088 18.123 -22.580 1.00 92.75 92 ASP A N 1
ATOM 636 C CA . ASP A 1 92 ? 5.742 18.906 -23.772 1.00 92.75 92 ASP A CA 1
ATOM 637 C C . ASP A 1 92 ? 6.872 19.041 -24.804 1.00 92.75 92 ASP A C 1
ATOM 639 O O . ASP A 1 92 ? 6.633 19.625 -25.864 1.00 92.75 92 ASP A O 1
ATOM 643 N N . ASP A 1 93 ? 8.029 18.418 -24.564 1.00 94.12 93 ASP A N 1
ATOM 644 C CA . ASP A 1 93 ? 9.125 18.331 -25.530 1.00 94.12 93 ASP A CA 1
ATOM 645 C C . ASP A 1 93 ? 9.429 16.883 -25.960 1.00 94.12 93 ASP A C 1
ATOM 647 O O . ASP A 1 93 ? 9.245 15.924 -25.205 1.00 94.12 93 ASP A O 1
ATOM 651 N N . SER A 1 94 ? 9.852 16.711 -27.214 1.00 94.06 94 SER A N 1
ATOM 652 C CA . SER A 1 94 ? 10.208 15.415 -27.811 1.00 94.06 94 SER A CA 1
ATOM 653 C C . SER A 1 94 ? 11.494 14.811 -27.266 1.00 94.06 94 SER A C 1
ATOM 655 O O . SER A 1 94 ? 11.710 13.617 -27.466 1.00 94.06 94 SER A O 1
ATOM 657 N N . GLU A 1 95 ? 12.301 15.607 -26.574 1.00 95.12 95 GLU A N 1
ATOM 658 C CA . GLU A 1 95 ? 13.612 15.212 -26.055 1.00 95.12 95 GLU A CA 1
ATOM 659 C C . GLU A 1 95 ? 13.569 14.922 -24.534 1.00 95.12 95 GLU A C 1
ATOM 661 O O . GLU A 1 95 ? 14.508 14.352 -23.981 1.00 95.12 95 GLU A O 1
ATOM 666 N N . SER A 1 96 ? 12.451 15.216 -23.845 1.00 96.38 96 SER A N 1
ATOM 667 C CA . SER A 1 96 ? 12.274 15.117 -22.377 1.00 96.38 96 SER A CA 1
ATOM 668 C C . SER A 1 96 ? 12.178 13.676 -21.845 1.00 96.38 96 SER A C 1
ATOM 670 O O . SER A 1 96 ? 11.150 13.199 -21.335 1.00 96.38 96 SER A O 1
ATOM 672 N N . TRP A 1 97 ? 13.268 12.919 -21.981 1.00 97.75 97 TRP A N 1
ATOM 673 C CA . TRP A 1 97 ? 13.302 11.492 -21.669 1.00 97.75 97 TRP A CA 1
ATOM 674 C C . TRP A 1 97 ? 13.246 11.190 -20.164 1.00 97.75 97 TRP A C 1
ATOM 676 O O . TRP A 1 97 ? 12.785 10.108 -19.781 1.00 97.75 97 TRP A O 1
ATOM 686 N N . GLY A 1 98 ? 13.632 12.119 -19.283 1.00 97.81 98 GLY A N 1
ATOM 687 C CA . GLY A 1 98 ? 13.490 11.961 -17.828 1.00 97.81 98 GLY A CA 1
ATOM 688 C C . GLY A 1 98 ? 12.022 11.913 -17.376 1.00 97.81 98 GLY A C 1
ATOM 689 O O . GLY A 1 98 ? 11.599 11.049 -16.591 1.00 97.81 98 GLY A O 1
ATOM 690 N N . GLU A 1 99 ? 11.206 12.805 -17.917 1.00 98.06 99 GLU A N 1
ATOM 691 C CA . GLU A 1 99 ? 9.770 12.925 -17.686 1.00 98.06 99 GLU A CA 1
ATOM 692 C C . GLU A 1 99 ? 9.023 11.737 -18.279 1.00 98.06 99 GLU A C 1
ATOM 694 O O . GLU A 1 99 ? 8.168 11.145 -17.607 1.00 98.06 99 GLU A O 1
ATOM 699 N N . ALA A 1 100 ? 9.403 11.318 -19.489 1.00 98.25 100 ALA A N 1
ATOM 700 C CA . ALA A 1 100 ? 8.851 10.135 -20.137 1.00 98.25 100 ALA A CA 1
ATOM 701 C C . ALA A 1 100 ? 9.035 8.880 -19.270 1.00 98.25 100 ALA A C 1
ATOM 703 O O . ALA A 1 100 ? 8.069 8.154 -19.012 1.00 98.25 100 ALA A O 1
ATOM 704 N N . ILE A 1 101 ? 10.241 8.650 -18.730 1.00 98.62 101 ILE A N 1
ATOM 705 C CA . ILE A 1 101 ? 10.502 7.535 -17.802 1.00 98.62 101 ILE A CA 1
ATOM 706 C C . ILE A 1 101 ? 9.617 7.647 -16.563 1.00 98.62 101 ILE A C 1
ATOM 708 O O . ILE A 1 101 ? 9.025 6.654 -16.137 1.00 98.62 101 ILE A O 1
ATOM 712 N N . SER A 1 102 ? 9.505 8.845 -15.986 1.00 98.38 102 SER A N 1
ATOM 713 C CA . SER A 1 102 ? 8.694 9.100 -14.790 1.00 98.38 102 SER A CA 1
ATOM 714 C C . SER A 1 102 ? 7.225 8.710 -15.006 1.00 98.38 102 SER A C 1
ATOM 716 O O . SER A 1 102 ? 6.612 8.042 -14.159 1.00 98.38 102 SER A O 1
ATOM 718 N N . ILE A 1 103 ? 6.663 9.081 -16.159 1.00 98.38 103 ILE A N 1
ATOM 719 C CA . ILE A 1 103 ? 5.291 8.756 -16.564 1.00 98.38 103 ILE A CA 1
ATOM 720 C C . ILE A 1 103 ? 5.140 7.252 -16.804 1.00 98.38 103 ILE A C 1
ATOM 722 O O . ILE A 1 103 ? 4.260 6.626 -16.202 1.00 98.38 103 ILE A O 1
ATOM 726 N N . VAL A 1 104 ? 6.013 6.653 -17.620 1.00 98.44 104 VAL A N 1
ATOM 727 C CA . VAL A 1 104 ? 5.956 5.224 -17.966 1.00 98.44 104 VAL A CA 1
ATOM 728 C C . VAL A 1 104 ? 6.106 4.356 -16.720 1.00 98.44 104 VAL A C 1
ATOM 730 O O . VAL A 1 104 ? 5.264 3.492 -16.474 1.00 98.44 104 VAL A O 1
ATOM 733 N N . ALA A 1 105 ? 7.102 4.619 -15.872 1.00 98.06 105 ALA A N 1
ATOM 734 C CA . ALA A 1 105 ? 7.326 3.854 -14.647 1.00 98.06 105 ALA A CA 1
ATOM 735 C C . ALA A 1 105 ? 6.090 3.849 -13.735 1.00 98.06 105 ALA A C 1
ATOM 737 O O . ALA A 1 105 ? 5.757 2.816 -13.155 1.00 98.06 105 ALA A O 1
ATOM 738 N N . SER A 1 106 ? 5.388 4.982 -13.650 1.00 97.62 106 SER A N 1
ATOM 739 C CA . SER A 1 106 ? 4.264 5.176 -12.730 1.00 97.62 106 SER A CA 1
ATOM 740 C C . SER A 1 106 ? 2.916 4.701 -13.267 1.00 97.62 106 SER A C 1
ATOM 742 O O . SER A 1 106 ? 2.040 4.335 -12.482 1.00 97.62 106 SER A O 1
ATOM 744 N N . ARG A 1 107 ? 2.694 4.789 -14.583 1.00 97.88 107 ARG A N 1
ATOM 745 C CA . ARG A 1 107 ? 1.351 4.653 -15.177 1.00 97.88 107 ARG A CA 1
ATOM 746 C C . ARG A 1 107 ? 1.215 3.502 -16.152 1.00 97.88 107 ARG A C 1
ATOM 748 O O . ARG A 1 107 ? 0.086 3.099 -16.434 1.00 97.88 107 ARG A O 1
ATOM 755 N N . PHE A 1 108 ? 2.320 2.981 -16.678 1.00 97.69 108 PHE A N 1
ATOM 756 C CA . PHE A 1 108 ? 2.246 1.922 -17.669 1.00 97.69 108 PHE A CA 1
ATOM 757 C C . PHE A 1 108 ? 1.589 0.661 -17.069 1.00 97.69 108 PHE A C 1
ATOM 759 O O . PHE A 1 108 ? 1.899 0.280 -15.935 1.00 97.69 108 PHE A O 1
ATOM 766 N N . PRO A 1 109 ? 0.663 -0.003 -17.787 1.00 96.06 109 PRO A N 1
ATOM 767 C CA . PRO A 1 109 ? -0.062 -1.169 -17.287 1.00 96.06 109 PRO A CA 1
ATOM 768 C C . PRO A 1 109 ? 0.802 -2.441 -17.346 1.00 96.06 109 PRO A C 1
ATOM 770 O O . PRO A 1 109 ? 0.531 -3.371 -18.119 1.00 96.06 109 PRO A O 1
ATOM 773 N N . TRP A 1 110 ? 1.846 -2.471 -16.514 1.00 95.50 110 TRP A N 1
ATOM 774 C CA . TRP A 1 110 ? 2.775 -3.588 -16.369 1.00 95.50 110 TRP A CA 1
ATOM 775 C C . TRP A 1 110 ? 2.037 -4.895 -16.069 1.00 95.50 110 TRP A C 1
ATOM 777 O O . TRP A 1 110 ? 1.104 -4.948 -15.260 1.00 95.50 110 TRP A O 1
ATOM 787 N N . THR A 1 111 ? 2.468 -5.974 -16.710 1.00 92.75 111 THR A N 1
ATOM 788 C CA . THR A 1 111 ? 1.986 -7.323 -16.423 1.00 92.75 111 THR A CA 1
ATOM 789 C C . THR A 1 111 ? 2.393 -7.706 -14.994 1.00 92.75 111 THR A C 1
ATOM 791 O O . THR A 1 111 ? 3.541 -7.474 -14.605 1.00 92.75 111 THR A O 1
ATOM 794 N N . PRO A 1 112 ? 1.479 -8.263 -14.176 1.00 85.69 112 PRO A N 1
ATOM 795 C CA . PRO A 1 112 ? 1.835 -8.773 -12.856 1.00 85.69 112 PRO A CA 1
ATOM 796 C C . PRO A 1 112 ? 2.995 -9.768 -12.943 1.00 85.69 112 PRO A C 1
ATOM 798 O O . PRO A 1 112 ? 3.034 -10.580 -13.865 1.00 85.69 112 PRO A O 1
ATOM 801 N N . ASP A 1 113 ? 3.927 -9.673 -11.996 1.00 85.94 113 ASP A N 1
ATOM 802 C CA . ASP A 1 113 ? 5.115 -10.531 -11.870 1.00 85.94 113 ASP A CA 1
ATOM 803 C C . ASP A 1 113 ? 6.107 -10.481 -13.049 1.00 85.94 113 ASP A C 1
ATOM 805 O O . ASP A 1 113 ? 7.086 -11.228 -13.060 1.00 85.94 113 ASP A O 1
ATOM 809 N N . ALA A 1 114 ? 5.888 -9.604 -14.034 1.00 92.38 114 ALA A N 1
ATOM 810 C CA . ALA A 1 114 ? 6.831 -9.408 -15.122 1.00 92.38 114 ALA A CA 1
ATOM 811 C C . ALA A 1 114 ? 8.015 -8.532 -14.694 1.00 92.38 114 ALA A C 1
ATOM 813 O O . ALA A 1 114 ? 7.863 -7.596 -13.902 1.00 92.38 114 ALA A O 1
ATOM 814 N N . VAL A 1 115 ? 9.179 -8.789 -15.287 1.00 94.50 115 VAL A N 1
ATOM 815 C CA . VAL A 1 115 ? 10.317 -7.865 -15.249 1.00 94.50 115 VAL A CA 1
ATOM 816 C C . VAL A 1 115 ? 9.937 -6.625 -16.049 1.00 94.50 115 VAL A C 1
ATOM 818 O O . VAL A 1 115 ? 9.491 -6.737 -17.190 1.00 94.50 115 VAL A O 1
ATOM 821 N N . ARG A 1 116 ? 10.092 -5.444 -15.455 1.00 96.56 116 ARG A N 1
ATOM 822 C CA . ARG A 1 116 ? 9.684 -4.169 -16.057 1.00 96.56 116 ARG A CA 1
ATOM 823 C C . ARG A 1 116 ? 10.924 -3.434 -16.519 1.00 96.56 116 ARG A C 1
ATOM 825 O O . ARG A 1 116 ? 11.773 -3.114 -15.689 1.00 96.56 116 ARG A O 1
ATOM 832 N N . VAL A 1 117 ? 11.031 -3.177 -17.815 1.00 97.38 117 VAL A N 1
ATOM 833 C CA . VAL A 1 117 ? 12.194 -2.504 -18.396 1.00 97.38 117 VAL A CA 1
ATOM 834 C C . VAL A 1 117 ? 11.740 -1.294 -19.196 1.00 97.38 117 VAL A C 1
ATOM 836 O O . VAL A 1 117 ? 10.885 -1.409 -20.075 1.00 97.38 117 VAL A O 1
ATOM 839 N N . ILE A 1 118 ? 12.336 -0.140 -18.907 1.00 98.31 118 ILE A N 1
ATOM 840 C CA . ILE A 1 118 ? 12.262 1.047 -19.758 1.00 98.31 118 ILE A CA 1
ATOM 841 C C . ILE A 1 118 ? 13.617 1.223 -20.438 1.00 98.31 118 ILE A C 1
ATOM 843 O O . ILE A 1 118 ? 14.658 1.186 -19.779 1.00 98.31 118 ILE A O 1
ATOM 847 N N . VAL A 1 119 ? 13.600 1.415 -21.752 1.00 97.56 119 VAL A N 1
ATOM 848 C CA . VAL A 1 119 ? 14.789 1.686 -22.567 1.00 97.56 119 VAL A CA 1
ATOM 849 C C . VAL A 1 119 ? 14.609 3.066 -23.201 1.00 97.56 119 VAL A C 1
ATOM 851 O O . VAL A 1 119 ? 14.011 3.160 -24.276 1.00 97.56 119 VAL A O 1
ATOM 854 N N . PRO A 1 120 ? 15.043 4.146 -22.525 1.00 97.88 120 PRO A N 1
ATOM 855 C CA . PRO A 1 120 ? 15.057 5.469 -23.131 1.00 97.88 120 PRO A CA 1
ATOM 856 C C . PRO A 1 120 ? 16.181 5.546 -24.169 1.00 97.88 120 PRO A C 1
ATOM 858 O O . PRO A 1 120 ? 17.281 5.043 -23.925 1.00 97.88 120 PRO A O 1
ATOM 861 N N . ILE A 1 121 ? 15.899 6.148 -25.322 1.00 95.94 121 ILE A N 1
ATOM 862 C CA . ILE A 1 121 ? 16.861 6.350 -26.411 1.00 95.94 121 ILE A CA 1
ATOM 863 C C . ILE A 1 121 ? 16.856 7.837 -26.754 1.00 95.94 121 ILE A C 1
ATOM 865 O O . ILE A 1 121 ? 15.826 8.325 -27.201 1.00 95.94 121 ILE A O 1
ATOM 869 N N . SER A 1 122 ? 17.967 8.533 -26.523 1.00 96.31 122 SER A N 1
ATOM 870 C CA . SER A 1 122 ? 18.126 9.971 -26.792 1.00 96.31 122 SER A CA 1
ATOM 871 C C . SER A 1 122 ? 19.605 10.298 -26.967 1.00 96.31 122 SER A C 1
ATOM 873 O O . SER A 1 122 ? 20.461 9.603 -26.400 1.00 96.31 122 SER A O 1
ATOM 875 N N . ASP A 1 123 ? 19.923 11.331 -27.742 1.00 95.38 123 ASP A N 1
ATOM 876 C CA . ASP A 1 123 ? 21.268 11.889 -27.831 1.00 95.38 123 ASP A CA 1
ATOM 877 C C . ASP A 1 123 ? 21.482 13.145 -26.963 1.00 95.38 123 ASP A C 1
ATOM 879 O O . ASP A 1 123 ? 22.626 13.595 -26.804 1.00 95.38 123 ASP A O 1
ATOM 883 N N . GLU A 1 124 ? 20.428 13.615 -26.296 1.00 96.00 124 GLU A N 1
ATOM 884 C CA . GLU A 1 124 ? 20.302 14.947 -25.707 1.00 96.00 124 GLU A CA 1
ATOM 885 C C . GLU A 1 124 ? 19.939 14.939 -24.204 1.00 96.00 124 GLU A C 1
ATOM 887 O O . GLU A 1 124 ? 19.957 13.900 -23.526 1.00 96.00 124 GLU A O 1
ATOM 892 N N . GLY A 1 125 ? 19.775 16.138 -23.629 1.00 97.00 125 GLY A N 1
ATOM 893 C CA . GLY A 1 125 ? 19.435 16.338 -22.215 1.00 97.00 125 GLY A CA 1
ATOM 894 C C . GLY A 1 125 ? 18.177 15.569 -21.794 1.00 97.00 125 GLY A C 1
ATOM 895 O O . GLY A 1 125 ? 17.287 15.321 -22.592 1.00 97.00 125 GLY A O 1
ATOM 896 N N . ALA A 1 126 ? 18.114 15.160 -20.527 1.00 97.50 126 ALA A N 1
ATOM 897 C CA . ALA A 1 126 ? 16.946 14.495 -19.951 1.00 97.50 126 ALA A CA 1
ATOM 898 C C . ALA A 1 126 ? 15.721 15.401 -19.821 1.00 97.50 126 ALA A C 1
ATOM 900 O O . ALA A 1 126 ? 14.621 14.860 -19.710 1.00 97.50 126 ALA A O 1
ATOM 901 N N . CYS A 1 127 ? 15.933 16.716 -19.798 1.00 96.81 127 CYS A N 1
ATOM 902 C CA . CYS A 1 127 ? 14.915 17.749 -19.713 1.00 96.81 127 CYS A CA 1
ATOM 903 C C . CYS A 1 127 ? 14.974 18.628 -20.965 1.00 96.81 127 CYS A C 1
ATOM 905 O O . CYS A 1 127 ? 15.990 19.285 -21.180 1.00 96.81 127 CYS A O 1
ATOM 907 N N . ASP A 1 128 ? 13.920 18.626 -21.782 1.00 93.81 128 ASP A N 1
ATOM 908 C CA . ASP A 1 128 ? 13.750 19.476 -22.974 1.00 93.81 128 ASP A CA 1
ATOM 909 C C . ASP A 1 128 ? 14.897 19.419 -24.012 1.00 93.81 128 ASP A C 1
ATOM 911 O O . ASP A 1 128 ? 15.011 20.316 -24.841 1.00 93.81 128 ASP A O 1
ATOM 915 N N . GLY A 1 129 ? 15.775 18.408 -23.930 1.00 88.06 129 GLY A N 1
ATOM 916 C CA . GLY A 1 129 ? 16.889 18.096 -24.841 1.00 88.06 129 GLY A CA 1
ATOM 917 C C . GLY A 1 129 ? 18.047 19.095 -24.954 1.00 88.06 129 GLY A C 1
ATOM 918 O O . GLY A 1 129 ? 19.208 18.696 -25.125 1.00 88.06 129 GLY A O 1
ATOM 919 N N . ASP A 1 130 ? 17.806 20.389 -24.768 1.00 76.81 130 ASP A N 1
ATOM 920 C CA . ASP A 1 130 ? 18.778 21.441 -25.066 1.00 76.81 130 ASP A CA 1
ATOM 921 C C . ASP A 1 130 ? 19.848 21.621 -23.959 1.00 76.81 130 ASP A C 1
ATOM 923 O O . ASP A 1 130 ? 19.635 22.204 -22.901 1.00 76.81 130 ASP A O 1
ATOM 927 N N . SER A 1 131 ? 21.077 21.183 -24.257 1.00 85.44 131 SER A N 1
ATOM 928 C CA . SER A 1 131 ? 22.284 21.180 -23.404 1.00 85.44 131 SER A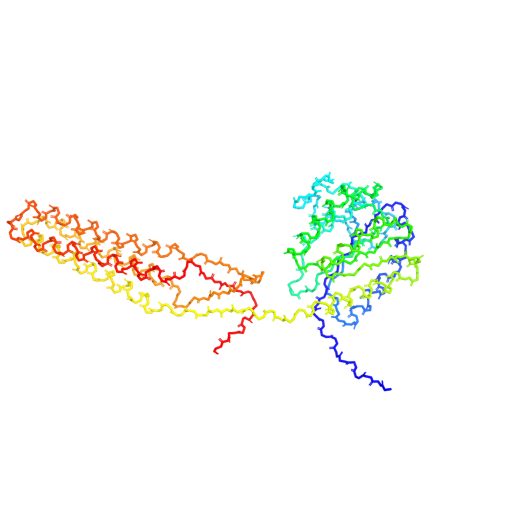 CA 1
ATOM 929 C C . SER A 1 131 ? 22.115 20.626 -21.977 1.00 85.44 131 SER A C 1
ATOM 931 O O . SER A 1 131 ? 21.619 21.287 -21.079 1.00 85.44 131 SER A O 1
ATOM 933 N N . CYS A 1 132 ? 22.708 19.457 -21.731 1.00 94.38 132 CYS A N 1
ATOM 934 C CA . CYS A 1 132 ? 22.686 18.806 -20.418 1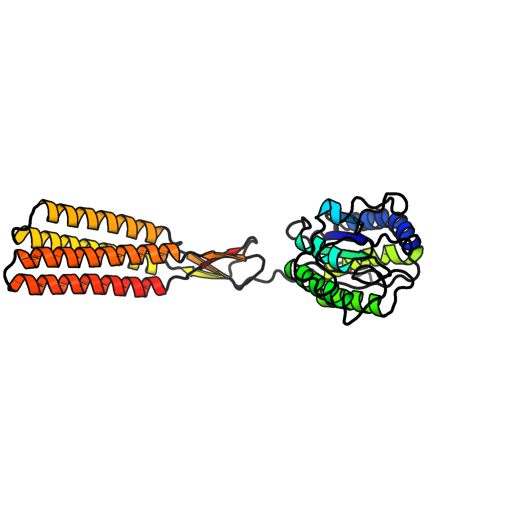.00 94.38 132 CYS A CA 1
ATOM 935 C C . CYS A 1 132 ? 23.283 19.663 -19.276 1.00 94.38 132 CYS A C 1
ATOM 937 O O . CYS A 1 132 ? 24.470 20.020 -19.302 1.00 94.38 132 CYS A O 1
ATOM 939 N N . ASP A 1 133 ? 22.469 19.911 -18.249 1.00 95.62 133 ASP A N 1
ATOM 940 C CA . ASP A 1 133 ? 22.753 20.645 -17.018 1.00 95.62 133 ASP A CA 1
ATOM 941 C C . ASP A 1 133 ? 22.778 19.707 -15.792 1.00 95.62 133 ASP A C 1
ATOM 943 O O . ASP A 1 133 ? 21.759 19.234 -15.278 1.00 95.62 133 ASP A O 1
ATOM 947 N N . ASP A 1 134 ? 23.988 19.431 -15.296 1.00 94.38 134 ASP A N 1
ATOM 948 C CA . ASP A 1 134 ? 24.229 18.577 -14.131 1.00 94.38 134 ASP A CA 1
ATOM 949 C C . ASP A 1 134 ? 25.298 19.189 -13.194 1.00 94.38 134 ASP A C 1
ATOM 951 O O . ASP A 1 134 ? 26.498 19.146 -13.499 1.00 94.38 134 ASP A O 1
ATOM 955 N N . PRO A 1 135 ? 24.909 19.761 -12.034 1.00 95.62 135 PRO A N 1
ATOM 956 C CA . PRO A 1 135 ? 23.558 19.770 -11.468 1.00 95.62 135 PRO A CA 1
ATOM 957 C C . PRO A 1 135 ? 22.640 20.799 -12.141 1.00 95.62 135 PRO A C 1
ATOM 959 O O . PRO A 1 135 ? 23.067 21.929 -12.353 1.00 95.62 135 PRO A O 1
ATOM 962 N N . GLY A 1 136 ? 21.370 20.446 -12.336 1.00 95.25 136 GLY A N 1
ATOM 963 C CA . GLY A 1 136 ? 20.416 21.283 -13.054 1.00 95.25 136 GLY A CA 1
ATOM 964 C C . GLY A 1 136 ? 19.081 20.596 -13.319 1.00 95.25 136 GLY A C 1
ATOM 965 O O . GLY A 1 136 ? 18.725 19.631 -12.634 1.00 95.25 136 GLY A O 1
ATOM 966 N N . GLU A 1 137 ? 18.364 21.107 -14.315 1.00 96.25 137 GLU A N 1
ATOM 967 C CA . GLU A 1 137 ? 17.048 20.618 -14.747 1.00 96.25 137 GLU A CA 1
ATOM 968 C C . GLU A 1 137 ? 17.101 19.136 -15.149 1.00 96.25 137 GLU A C 1
ATOM 970 O O . GLU A 1 137 ? 16.328 18.333 -14.620 1.00 96.25 137 GLU A O 1
ATOM 975 N N . ASP A 1 138 ? 18.100 18.724 -15.934 1.00 97.69 138 ASP A N 1
ATOM 976 C CA . ASP A 1 138 ? 18.284 17.319 -16.311 1.00 97.69 138 ASP A CA 1
ATOM 977 C C . ASP A 1 138 ? 18.536 16.412 -15.107 1.00 97.69 138 ASP A C 1
ATOM 979 O O . ASP A 1 138 ? 17.971 15.322 -14.986 1.00 97.69 138 ASP A O 1
ATOM 983 N N . ARG A 1 139 ? 19.373 16.856 -14.162 1.00 97.69 139 ARG A N 1
ATOM 984 C CA . ARG A 1 139 ? 19.631 16.085 -12.940 1.00 97.69 139 ARG A CA 1
ATOM 985 C C . ARG A 1 139 ? 18.362 15.920 -12.102 1.00 97.69 139 ARG A C 1
ATOM 987 O O . ARG A 1 139 ? 18.152 14.846 -11.527 1.00 97.69 139 ARG A O 1
ATOM 994 N N . ASP A 1 140 ? 17.533 16.954 -12.007 1.00 96.56 140 ASP A N 1
ATOM 995 C CA . ASP A 1 140 ? 16.258 16.897 -11.292 1.00 96.56 140 ASP A CA 1
ATOM 996 C C . ASP A 1 140 ? 15.280 15.920 -11.963 1.00 96.56 140 ASP A C 1
ATOM 998 O O . ASP A 1 140 ? 14.705 15.069 -11.270 1.00 96.56 140 ASP A O 1
ATOM 1002 N N . ALA A 1 141 ? 15.170 15.959 -13.296 1.00 97.44 141 ALA A N 1
ATOM 1003 C CA . ALA A 1 141 ? 14.371 15.013 -14.078 1.00 97.44 141 ALA A CA 1
ATOM 1004 C C . ALA A 1 141 ? 14.811 13.559 -13.823 1.00 97.44 141 ALA A C 1
ATOM 1006 O O . ALA A 1 141 ? 13.989 12.691 -13.508 1.00 97.44 141 ALA A O 1
ATOM 1007 N N . ILE A 1 142 ? 16.123 13.300 -13.826 1.00 98.25 142 ILE A N 1
ATOM 1008 C CA . ILE A 1 142 ? 16.694 11.972 -13.553 1.00 98.25 142 ILE A CA 1
ATOM 1009 C C . ILE A 1 142 ? 16.445 11.503 -12.125 1.00 98.25 142 ILE A C 1
ATOM 1011 O O . ILE A 1 142 ? 16.079 10.347 -11.908 1.00 98.25 142 ILE A O 1
ATOM 1015 N N . ASN A 1 143 ? 16.599 12.374 -11.130 1.00 97.69 143 ASN A N 1
ATOM 1016 C CA . ASN A 1 143 ? 16.327 12.015 -9.737 1.00 97.69 143 ASN A CA 1
ATOM 1017 C C . ASN A 1 143 ? 14.848 11.656 -9.518 1.00 97.69 143 ASN A C 1
ATOM 1019 O O . ASN A 1 143 ? 14.536 10.718 -8.769 1.00 97.69 143 ASN A O 1
ATOM 1023 N N . ASN A 1 144 ? 13.935 12.370 -10.181 1.00 97.44 144 ASN A N 1
ATOM 1024 C CA . ASN A 1 144 ? 12.512 12.048 -10.158 1.00 97.44 144 ASN A CA 1
ATOM 1025 C C . ASN A 1 144 ? 12.236 10.693 -10.828 1.00 97.44 144 ASN A C 1
ATOM 1027 O O . ASN A 1 144 ? 11.592 9.828 -10.225 1.00 97.44 144 ASN A O 1
ATOM 1031 N N . ALA A 1 145 ? 12.806 10.466 -12.014 1.00 98.19 145 ALA A N 1
ATOM 1032 C CA . ALA A 1 145 ? 12.696 9.209 -12.746 1.00 98.19 145 ALA A CA 1
ATOM 1033 C C . ALA A 1 145 ? 13.223 8.012 -11.934 1.00 98.19 145 ALA A C 1
ATOM 1035 O O . ALA A 1 145 ? 12.526 7.005 -11.815 1.00 98.19 145 ALA A O 1
ATOM 1036 N N . ILE A 1 146 ? 14.393 8.135 -11.290 1.00 97.69 146 ILE A N 1
ATOM 1037 C CA . ILE A 1 146 ? 14.956 7.117 -10.380 1.00 97.69 146 ILE A CA 1
ATOM 1038 C C . ILE A 1 146 ? 13.973 6.796 -9.255 1.00 97.69 146 ILE A C 1
ATOM 1040 O O . ILE A 1 146 ? 13.692 5.628 -8.984 1.00 97.69 146 ILE A O 1
ATOM 1044 N N . THR A 1 147 ? 13.444 7.829 -8.596 1.00 95.06 147 THR A N 1
ATOM 1045 C CA . THR A 1 147 ? 12.526 7.667 -7.461 1.00 95.06 147 THR A CA 1
ATOM 1046 C C . THR A 1 147 ? 11.293 6.863 -7.868 1.00 95.06 147 THR A C 1
ATOM 1048 O O . THR A 1 147 ? 10.888 5.936 -7.162 1.00 95.06 147 THR A O 1
ATOM 1051 N N . LEU A 1 148 ? 10.708 7.185 -9.021 1.00 95.56 148 LEU A N 1
ATOM 1052 C CA . LEU A 1 148 ? 9.494 6.539 -9.510 1.00 95.56 148 LEU A CA 1
ATOM 1053 C C . LEU A 1 148 ? 9.754 5.148 -10.088 1.00 95.56 148 LEU A C 1
ATOM 1055 O O . LEU A 1 148 ? 8.947 4.245 -9.860 1.00 95.56 148 LEU A O 1
ATOM 1059 N N . ALA A 1 149 ? 10.877 4.945 -10.776 1.00 96.94 149 ALA A N 1
ATOM 1060 C CA . ALA A 1 149 ? 11.293 3.635 -11.261 1.00 96.94 149 ALA A CA 1
ATOM 1061 C C . ALA A 1 149 ? 11.515 2.661 -10.096 1.00 96.94 149 ALA A C 1
ATOM 1063 O O . ALA A 1 149 ? 10.953 1.566 -10.100 1.00 96.94 149 ALA A O 1
ATOM 1064 N N . LEU A 1 150 ? 12.227 3.085 -9.046 1.00 93.25 150 LEU A N 1
ATOM 1065 C CA . LEU A 1 150 ? 12.426 2.286 -7.833 1.00 93.25 150 LEU A CA 1
ATOM 1066 C C . LEU A 1 150 ? 11.107 1.985 -7.115 1.00 93.25 150 LEU A C 1
ATOM 1068 O O . LEU A 1 150 ? 10.863 0.841 -6.739 1.00 93.25 150 LEU A O 1
ATOM 1072 N N . ALA A 1 151 ? 10.227 2.981 -6.968 1.00 89.38 151 ALA A N 1
ATOM 1073 C CA . ALA A 1 151 ? 8.917 2.788 -6.342 1.00 89.38 151 ALA A CA 1
ATOM 1074 C C . ALA A 1 151 ? 8.032 1.771 -7.089 1.00 89.38 151 ALA A C 1
ATOM 1076 O O . ALA A 1 151 ? 7.148 1.164 -6.485 1.00 89.38 151 ALA A O 1
ATOM 1077 N N . ASN A 1 152 ? 8.280 1.573 -8.387 1.00 93.06 152 ASN A N 1
ATOM 1078 C CA . ASN A 1 152 ? 7.526 0.668 -9.251 1.00 93.06 152 ASN A CA 1
ATOM 1079 C C . ASN A 1 152 ? 8.332 -0.563 -9.707 1.00 93.06 152 ASN A C 1
ATOM 1081 O O . ASN A 1 152 ? 7.861 -1.283 -10.587 1.00 93.06 152 ASN A O 1
ATOM 1085 N N . ASN A 1 153 ? 9.498 -0.844 -9.110 1.00 94.12 153 ASN A N 1
ATOM 1086 C CA . ASN A 1 153 ? 10.386 -1.962 -9.472 1.00 94.12 153 ASN A CA 1
ATOM 1087 C C . ASN A 1 153 ? 10.689 -2.040 -10.981 1.00 94.12 153 ASN A C 1
ATOM 1089 O O . ASN A 1 153 ? 10.538 -3.093 -11.603 1.00 94.12 153 ASN A O 1
ATOM 1093 N N . VAL A 1 154 ? 11.057 -0.908 -11.578 1.00 96.81 154 VAL A N 1
ATOM 1094 C CA . VAL A 1 154 ? 11.368 -0.796 -13.005 1.00 96.81 154 VAL A CA 1
ATOM 1095 C C . VAL A 1 154 ? 12.869 -0.631 -13.203 1.00 96.81 154 VAL A C 1
ATOM 1097 O O . VAL A 1 154 ? 13.478 0.267 -12.625 1.00 96.81 154 VAL A O 1
ATOM 1100 N N . PHE A 1 155 ? 13.449 -1.475 -14.053 1.00 97.69 155 PHE A N 1
ATOM 1101 C CA . PHE A 1 155 ? 14.808 -1.310 -14.554 1.00 97.69 155 PHE A CA 1
ATOM 1102 C C . PHE A 1 155 ? 14.809 -0.254 -15.656 1.00 97.69 155 PHE A C 1
ATOM 1104 O O . PHE A 1 155 ? 14.014 -0.336 -16.593 1.00 97.69 155 PHE A O 1
ATOM 1111 N N . VAL A 1 156 ? 15.725 0.705 -15.589 1.00 98.44 156 VAL A N 1
ATOM 1112 C CA . VAL A 1 156 ? 15.918 1.689 -16.656 1.00 98.44 156 VAL A CA 1
ATOM 1113 C C . VAL A 1 156 ? 17.269 1.428 -17.300 1.00 98.44 156 VAL A C 1
ATOM 1115 O O . VAL A 1 156 ? 18.288 1.425 -16.617 1.00 98.44 156 VAL A O 1
ATOM 1118 N N . SER A 1 157 ? 17.281 1.169 -18.604 1.00 98.31 157 SER A N 1
ATOM 1119 C CA . SER A 1 157 ? 18.493 0.818 -19.354 1.00 98.31 157 SER A CA 1
ATOM 1120 C C . SER A 1 157 ? 18.677 1.755 -20.547 1.00 98.31 157 SER A C 1
ATOM 1122 O O . SER A 1 157 ? 18.224 1.422 -21.640 1.00 98.31 157 SER A O 1
ATOM 1124 N N . PRO A 1 158 ? 19.263 2.951 -20.344 1.00 98.44 158 PRO A N 1
ATOM 1125 C CA . PRO A 1 158 ? 19.361 3.971 -21.381 1.00 98.44 158 PRO A CA 1
ATOM 1126 C C . PRO A 1 158 ? 20.294 3.599 -22.522 1.00 98.44 158 PRO A C 1
ATOM 1128 O O . PRO A 1 158 ? 21.328 2.962 -22.311 1.00 98.44 158 PRO A O 1
ATOM 1131 N N . ILE A 1 159 ? 19.951 4.079 -23.711 1.00 97.44 159 ILE A N 1
ATOM 1132 C CA . ILE A 1 159 ? 20.804 4.077 -24.892 1.00 97.44 159 ILE A CA 1
ATOM 1133 C C . ILE A 1 159 ? 21.079 5.534 -25.258 1.00 97.44 159 ILE A C 1
ATOM 1135 O O . ILE A 1 159 ? 20.182 6.240 -25.706 1.00 97.44 159 ILE A O 1
ATOM 1139 N N . SER A 1 160 ? 22.319 5.976 -25.066 1.00 97.50 160 SER A N 1
ATOM 1140 C CA . SER A 1 160 ? 22.769 7.279 -25.556 1.00 97.50 160 SER A CA 1
ATOM 1141 C C . SER A 1 160 ? 23.080 7.183 -27.049 1.00 97.50 160 SER A C 1
ATOM 1143 O O . SER A 1 160 ? 23.859 6.309 -27.450 1.00 97.50 160 SER A O 1
ATOM 1145 N N . GLY A 1 161 ? 22.453 8.047 -27.845 1.00 94.50 161 GLY A N 1
ATOM 1146 C CA . GLY A 1 161 ? 22.640 8.140 -29.291 1.00 94.50 161 GLY A CA 1
ATOM 1147 C C . GLY A 1 161 ? 24.049 8.575 -29.701 1.00 94.50 161 GLY A C 1
ATOM 1148 O O . GLY A 1 161 ? 24.909 8.934 -28.884 1.00 94.50 161 GLY A O 1
ATOM 1149 N N . THR A 1 162 ? 24.316 8.507 -30.998 1.00 93.25 162 THR A N 1
ATOM 1150 C CA . THR A 1 162 ? 25.610 8.883 -31.558 1.00 93.25 162 THR A CA 1
ATOM 1151 C C . THR A 1 162 ? 25.839 10.376 -31.361 1.00 93.25 162 THR A C 1
ATOM 1153 O O . THR A 1 162 ? 25.044 11.204 -31.773 1.00 93.25 162 THR A O 1
ATOM 1156 N N . GLY A 1 163 ? 26.972 10.751 -30.765 1.00 92.69 163 GLY A N 1
ATOM 1157 C CA . GLY A 1 163 ? 27.305 12.165 -30.558 1.00 92.69 163 GLY A CA 1
ATOM 1158 C C . GLY A 1 163 ? 26.837 12.751 -29.226 1.00 92.69 163 GLY A C 1
ATOM 1159 O O . GLY A 1 163 ? 27.206 13.892 -28.937 1.00 92.69 163 GLY A O 1
ATOM 1160 N N . SER A 1 164 ? 26.160 11.966 -28.376 1.00 95.69 164 SER A N 1
ATOM 1161 C CA . SER A 1 164 ? 25.812 12.385 -27.016 1.00 95.69 164 SER A CA 1
ATOM 1162 C C . SER A 1 164 ? 26.995 12.973 -26.257 1.00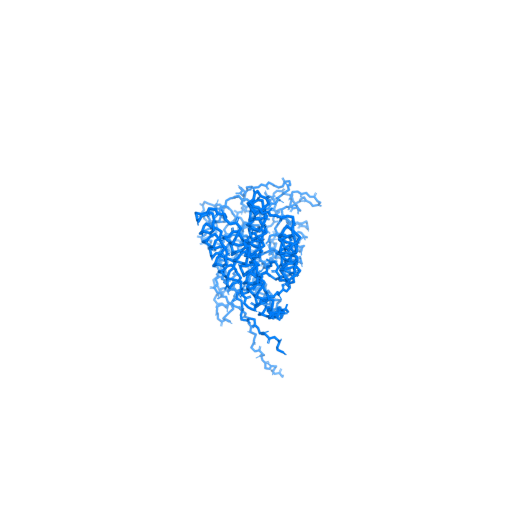 95.69 164 SER A C 1
ATOM 1164 O O . SER A 1 164 ? 28.118 12.450 -26.260 1.00 95.69 164 SER A O 1
ATOM 1166 N N . SER A 1 165 ? 26.725 14.053 -25.529 1.00 96.56 165 SER A N 1
ATOM 1167 C CA . SER A 1 165 ? 27.718 14.650 -24.644 1.00 96.56 165 SER A CA 1
ATOM 1168 C C . SER A 1 165 ? 28.061 13.718 -23.473 1.00 96.56 165 SER A C 1
ATOM 1170 O O . SER A 1 165 ? 27.273 12.869 -23.053 1.00 96.56 165 SER A O 1
ATOM 1172 N N . GLN A 1 166 ? 29.234 13.920 -22.863 1.00 97.56 166 GLN A N 1
ATOM 1173 C CA . GLN A 1 166 ? 29.616 13.172 -21.658 1.00 97.56 166 GLN A CA 1
ATOM 1174 C C . GLN A 1 166 ? 28.626 13.382 -20.498 1.00 97.56 166 GLN A C 1
ATOM 1176 O O . GLN A 1 166 ? 28.490 12.500 -19.653 1.00 97.56 166 GLN A O 1
ATOM 1181 N N . CYS A 1 167 ? 27.950 14.533 -20.450 1.00 97.69 167 CYS A N 1
ATOM 1182 C CA . CYS A 1 167 ? 26.935 14.826 -19.443 1.00 97.69 167 CYS A CA 1
ATOM 1183 C C . CYS A 1 167 ? 25.725 13.888 -19.604 1.00 97.69 167 CYS A C 1
ATOM 1185 O O . CYS A 1 167 ? 25.416 13.148 -18.672 1.00 97.69 167 CYS A O 1
ATOM 1187 N N . VAL A 1 168 ? 25.156 13.795 -20.813 1.00 97.56 168 VAL A N 1
ATOM 1188 C CA . VAL A 1 168 ? 24.033 12.891 -21.144 1.00 97.56 168 VAL A CA 1
ATOM 1189 C C . VAL A 1 168 ? 24.380 11.434 -20.828 1.00 97.56 168 VAL A C 1
ATOM 1191 O O . VAL A 1 168 ? 23.633 10.740 -20.138 1.00 97.56 168 VAL A O 1
ATOM 1194 N N . ILE A 1 169 ? 25.573 10.988 -21.238 1.00 97.94 169 ILE A N 1
ATOM 1195 C CA . ILE A 1 169 ? 26.061 9.629 -20.952 1.00 97.94 169 ILE A CA 1
ATOM 1196 C C . ILE A 1 169 ? 26.134 9.373 -19.438 1.00 97.94 169 ILE A C 1
ATOM 1198 O O . ILE A 1 169 ? 25.785 8.288 -18.973 1.00 97.94 169 ILE A O 1
ATOM 1202 N N . THR A 1 170 ? 26.583 10.359 -18.656 1.00 98.31 170 THR A N 1
ATOM 1203 C CA . THR A 1 170 ? 26.698 10.235 -17.193 1.00 98.31 170 THR A CA 1
ATOM 1204 C C . THR A 1 170 ? 25.320 10.122 -16.540 1.00 98.31 170 THR A C 1
ATOM 1206 O O . THR A 1 170 ? 25.113 9.238 -15.710 1.00 98.31 170 THR A O 1
ATOM 1209 N N . LEU A 1 171 ? 24.351 10.936 -16.964 1.00 98.38 171 LEU A N 1
ATOM 1210 C CA . LEU A 1 171 ? 22.969 10.845 -16.486 1.00 98.38 171 LEU A CA 1
ATOM 1211 C C . LEU A 1 171 ? 22.339 9.480 -16.796 1.00 98.38 171 LEU A C 1
ATOM 1213 O O . LEU A 1 171 ? 21.731 8.867 -15.914 1.00 98.38 171 LEU A O 1
ATOM 1217 N N . GLY A 1 172 ? 22.550 8.964 -18.012 1.00 98.31 172 GLY A N 1
ATOM 1218 C CA . GLY A 1 172 ? 22.111 7.623 -18.401 1.00 98.31 172 GLY A CA 1
ATOM 1219 C C . GLY A 1 172 ? 22.740 6.516 -17.541 1.00 98.31 172 GLY A C 1
ATOM 1220 O O . GLY A 1 172 ? 22.064 5.578 -17.111 1.00 98.31 172 GLY A O 1
ATOM 1221 N N . GLN A 1 173 ? 24.030 6.634 -17.220 1.00 98.50 173 GLN A N 1
ATOM 1222 C CA . GLN A 1 173 ? 24.729 5.691 -16.338 1.00 98.50 173 GLN A CA 1
ATOM 1223 C C . GLN A 1 173 ? 24.217 5.736 -14.897 1.00 98.50 173 GLN A C 1
ATOM 1225 O O . GLN A 1 173 ? 24.091 4.684 -14.260 1.00 98.50 173 GLN A O 1
ATOM 1230 N N . ASP A 1 174 ? 23.900 6.922 -14.384 1.00 98.31 174 ASP A N 1
ATOM 1231 C CA . ASP A 1 174 ? 23.416 7.093 -13.017 1.00 98.31 174 ASP A CA 1
ATOM 1232 C C . ASP A 1 174 ? 22.036 6.464 -12.819 1.00 98.31 174 ASP A C 1
ATOM 1234 O O . ASP A 1 174 ? 21.845 5.705 -11.864 1.00 98.31 174 ASP A O 1
ATOM 1238 N N . ILE A 1 175 ? 21.089 6.708 -13.733 1.00 98.50 175 ILE A N 1
ATOM 1239 C CA . ILE A 1 175 ? 19.755 6.097 -13.642 1.00 98.50 175 ILE A CA 1
ATOM 1240 C C . ILE A 1 175 ? 19.807 4.580 -13.827 1.00 98.50 175 ILE A C 1
ATOM 1242 O O . ILE A 1 175 ? 19.141 3.852 -13.084 1.00 98.50 175 ILE A O 1
ATOM 1246 N N . ALA A 1 176 ? 20.647 4.082 -14.739 1.00 98.25 176 ALA A N 1
ATOM 1247 C CA . ALA A 1 176 ? 20.863 2.647 -14.898 1.00 98.25 176 ALA A CA 1
ATOM 1248 C C . ALA A 1 176 ? 21.415 2.022 -13.614 1.00 98.25 176 ALA A C 1
ATOM 1250 O O . ALA A 1 176 ? 20.863 1.050 -13.102 1.00 98.25 176 ALA A O 1
ATOM 1251 N N . THR A 1 177 ? 22.455 2.623 -13.035 1.00 96.94 177 THR A N 1
ATOM 1252 C CA . THR A 1 177 ? 23.075 2.132 -11.798 1.00 96.94 177 THR A CA 1
ATOM 1253 C C . THR A 1 177 ? 22.087 2.140 -10.633 1.00 96.94 177 THR A C 1
ATOM 1255 O O . THR A 1 177 ? 22.012 1.166 -9.885 1.00 96.94 177 THR A O 1
ATOM 1258 N N . ALA A 1 178 ? 21.308 3.214 -10.484 1.00 95.88 178 ALA A N 1
ATOM 1259 C CA . ALA A 1 178 ? 20.352 3.357 -9.392 1.00 95.88 178 ALA A CA 1
ATOM 1260 C C . ALA A 1 178 ? 19.188 2.360 -9.485 1.00 95.88 178 ALA A C 1
ATOM 1262 O O . ALA A 1 178 ? 18.743 1.849 -8.461 1.00 95.88 178 ALA A O 1
ATOM 1263 N N . THR A 1 179 ? 18.713 2.066 -10.698 1.00 96.69 179 THR A N 1
ATOM 1264 C CA . THR A 1 179 ? 17.569 1.167 -10.946 1.00 96.69 179 THR A CA 1
ATOM 1265 C C . THR A 1 179 ? 17.979 -0.285 -11.207 1.00 96.69 179 THR A C 1
ATOM 1267 O O . THR A 1 179 ? 17.126 -1.146 -11.404 1.00 96.69 179 THR A O 1
ATOM 1270 N N . GLY A 1 180 ? 19.283 -0.574 -11.211 1.00 95.69 180 GLY A N 1
ATOM 1271 C CA . GLY A 1 180 ? 19.835 -1.891 -11.524 1.00 95.69 180 GLY A CA 1
ATOM 1272 C C . GLY A 1 180 ? 19.889 -2.221 -13.020 1.00 95.69 180 GLY A C 1
ATOM 1273 O O . GLY A 1 180 ? 20.279 -3.334 -13.367 1.00 95.69 180 GLY A O 1
ATOM 1274 N N . GLY A 1 181 ? 19.517 -1.299 -13.910 1.00 97.19 181 GLY A N 1
ATOM 1275 C CA . GLY A 1 181 ? 19.651 -1.471 -15.356 1.00 97.19 181 GLY A CA 1
ATOM 1276 C C . GLY A 1 181 ? 21.100 -1.398 -15.844 1.00 97.19 181 GLY A C 1
ATOM 1277 O O . GLY A 1 181 ? 22.056 -1.487 -15.065 1.00 97.19 181 GLY A O 1
ATOM 1278 N N . THR A 1 182 ? 21.262 -1.249 -17.156 1.00 98.12 182 THR A N 1
ATOM 1279 C CA . THR A 1 182 ? 22.566 -1.071 -17.809 1.00 98.12 182 THR A CA 1
ATOM 1280 C C . THR A 1 182 ? 22.458 0.043 -18.844 1.00 98.12 182 THR A C 1
ATOM 1282 O O . THR A 1 182 ? 21.504 0.083 -19.611 1.00 98.12 182 THR A O 1
ATOM 1285 N N . ALA A 1 183 ? 23.419 0.965 -18.859 1.00 98.25 183 ALA A N 1
ATOM 1286 C CA . ALA A 1 183 ? 23.491 2.004 -19.881 1.00 98.25 183 ALA A CA 1
ATOM 1287 C C . ALA A 1 183 ? 24.352 1.533 -21.060 1.00 98.25 183 ALA A C 1
ATOM 1289 O O . ALA A 1 183 ? 25.375 0.869 -20.864 1.00 98.25 183 ALA A O 1
ATOM 1290 N N . PHE A 1 184 ? 23.961 1.911 -22.271 1.00 98.00 184 PHE A N 1
ATOM 1291 C CA . PHE A 1 184 ? 24.691 1.659 -23.506 1.00 98.00 184 PHE A CA 1
ATOM 1292 C C . PHE A 1 184 ? 24.923 2.976 -24.254 1.00 98.00 184 PHE A C 1
ATOM 1294 O O . PHE A 1 184 ? 24.090 3.874 -24.207 1.00 98.00 184 PHE A O 1
ATOM 1301 N N . VAL A 1 185 ? 26.060 3.095 -24.937 1.00 97.69 185 VAL A N 1
ATOM 1302 C CA . VAL A 1 185 ? 26.379 4.254 -25.782 1.00 97.69 185 VAL A CA 1
ATOM 1303 C C . VAL A 1 185 ? 26.554 3.744 -27.201 1.00 97.69 185 VAL A C 1
ATOM 1305 O O . VAL A 1 185 ? 27.470 2.957 -27.457 1.00 97.69 185 VAL A O 1
ATOM 1308 N N . SER A 1 186 ? 25.667 4.175 -28.092 1.00 95.75 186 SER A N 1
ATOM 1309 C CA . SER A 1 186 ? 25.718 3.841 -29.509 1.00 95.75 186 SER A CA 1
ATOM 1310 C C . SER A 1 186 ? 26.883 4.559 -30.181 1.00 95.75 186 SER A C 1
ATOM 1312 O O . SER A 1 186 ? 27.161 5.730 -29.919 1.00 95.75 186 SER A O 1
ATOM 1314 N N . THR A 1 187 ? 27.592 3.838 -31.043 1.00 94.50 187 THR A N 1
ATOM 1315 C CA . THR A 1 187 ? 28.658 4.406 -31.883 1.00 94.50 187 THR A CA 1
ATOM 1316 C C . THR A 1 187 ? 28.399 4.199 -33.367 1.00 94.50 187 THR A C 1
ATOM 1318 O O . THR A 1 187 ? 28.923 4.955 -34.184 1.00 94.50 187 THR A O 1
ATOM 1321 N N . ASP A 1 188 ? 27.617 3.174 -33.707 1.00 93.88 188 ASP A N 1
ATOM 1322 C CA . ASP A 1 188 ? 27.081 2.929 -35.039 1.00 93.88 188 ASP A CA 1
ATOM 1323 C C . ASP A 1 188 ? 25.731 2.207 -34.880 1.00 93.88 188 ASP A C 1
ATOM 1325 O O . ASP A 1 188 ? 25.707 0.968 -34.810 1.00 93.88 188 ASP A O 1
ATOM 1329 N N . PRO A 1 189 ? 24.608 2.954 -34.852 1.00 89.62 189 PRO A N 1
ATOM 1330 C CA . PRO A 1 189 ? 23.283 2.392 -34.599 1.00 89.62 189 PRO A CA 1
ATOM 1331 C C . PRO A 1 189 ? 22.926 1.244 -35.549 1.00 89.62 189 PRO A C 1
ATOM 1333 O O . PRO A 1 189 ? 22.199 0.316 -35.185 1.00 89.62 189 PRO A O 1
ATOM 1336 N N . SER A 1 190 ? 23.458 1.267 -36.778 1.00 88.38 190 SER A N 1
ATOM 1337 C CA . SER A 1 190 ? 23.204 0.238 -37.788 1.00 88.38 190 SER A CA 1
ATOM 1338 C C . SER A 1 190 ? 23.860 -1.111 -37.469 1.00 88.38 190 SER A C 1
ATOM 1340 O O . SER A 1 190 ? 23.434 -2.144 -37.998 1.00 88.38 190 SER A O 1
ATOM 1342 N N . LEU A 1 191 ? 24.881 -1.118 -36.606 1.00 89.50 191 LEU A N 1
ATOM 1343 C CA . LEU A 1 191 ? 25.657 -2.300 -36.235 1.00 89.50 191 LEU A CA 1
ATOM 1344 C C . LEU A 1 191 ? 25.430 -2.748 -34.791 1.00 89.50 191 LEU A C 1
ATOM 1346 O O . LEU A 1 191 ? 25.457 -3.954 -34.534 1.00 89.50 191 LEU A O 1
ATOM 1350 N N . ASP A 1 192 ? 25.256 -1.815 -33.855 1.00 92.62 192 ASP A N 1
ATOM 1351 C CA . ASP A 1 192 ? 25.329 -2.111 -32.421 1.00 92.62 192 ASP A CA 1
ATOM 1352 C C . ASP A 1 192 ? 23.968 -2.109 -31.702 1.00 92.62 192 ASP A C 1
ATOM 1354 O O . ASP A 1 192 ? 23.770 -2.912 -30.784 1.00 92.62 192 ASP A O 1
ATOM 1358 N N . LEU A 1 193 ? 22.994 -1.323 -32.172 1.00 89.19 193 LEU A N 1
ATOM 1359 C CA . LEU A 1 193 ? 21.737 -1.079 -31.462 1.00 89.19 193 LEU A CA 1
ATOM 1360 C C . LEU A 1 193 ? 20.925 -2.357 -31.211 1.00 89.19 193 LEU A C 1
ATOM 1362 O O . LEU A 1 193 ? 20.438 -2.594 -30.107 1.00 89.19 193 LEU A O 1
ATOM 1366 N N . ALA A 1 194 ? 20.819 -3.228 -32.216 1.00 89.00 194 ALA A N 1
ATOM 1367 C CA . ALA A 1 194 ? 20.070 -4.479 -32.102 1.00 89.00 194 ALA A CA 1
ATOM 1368 C C . ALA A 1 194 ? 20.653 -5.413 -31.026 1.00 89.00 194 ALA A C 1
ATOM 1370 O O . ALA A 1 194 ? 19.917 -6.014 -30.239 1.00 89.00 194 ALA A O 1
ATOM 1371 N N . GLY A 1 195 ? 21.985 -5.521 -30.995 1.00 90.19 195 GLY A N 1
ATOM 1372 C CA . GLY A 1 195 ? 22.706 -6.313 -30.003 1.00 90.19 195 GLY A CA 1
ATOM 1373 C C . GLY A 1 195 ? 22.577 -5.711 -28.609 1.00 90.19 195 GLY A C 1
ATOM 1374 O O . GLY A 1 195 ? 22.281 -6.435 -27.661 1.00 90.19 195 GLY A O 1
ATOM 1375 N N . ALA A 1 196 ? 22.702 -4.386 -28.504 1.00 92.56 196 ALA A N 1
ATOM 1376 C CA . ALA A 1 196 ? 22.544 -3.663 -27.250 1.00 92.56 196 ALA A CA 1
ATOM 1377 C C . ALA A 1 196 ? 21.159 -3.890 -26.636 1.00 92.56 196 ALA A C 1
ATOM 1379 O O . ALA A 1 196 ? 21.069 -4.346 -25.502 1.00 92.56 196 ALA A O 1
ATOM 1380 N N . VAL A 1 197 ? 20.076 -3.670 -27.390 1.00 91.81 197 VAL A N 1
ATOM 1381 C CA . VAL A 1 197 ? 18.703 -3.864 -26.889 1.00 91.81 197 VAL A CA 1
ATOM 1382 C C . VAL A 1 197 ? 18.494 -5.283 -26.358 1.00 91.81 197 VAL A C 1
ATOM 1384 O O . VAL A 1 197 ? 17.954 -5.472 -25.266 1.00 91.81 197 VAL A O 1
ATOM 1387 N N . ARG A 1 198 ? 18.947 -6.291 -27.109 1.00 92.56 198 ARG A N 1
ATOM 1388 C CA . ARG A 1 198 ? 18.887 -7.695 -26.691 1.00 92.56 198 ARG A CA 1
ATOM 1389 C C . ARG A 1 198 ? 19.628 -7.918 -25.372 1.00 92.56 198 ARG A C 1
ATOM 1391 O O . ARG A 1 198 ? 19.074 -8.532 -24.460 1.00 92.56 198 ARG A O 1
ATOM 1398 N N . ASP A 1 199 ? 20.861 -7.435 -25.276 1.00 94.06 199 ASP A N 1
ATOM 1399 C CA . ASP A 1 199 ? 21.717 -7.662 -24.114 1.00 94.06 199 ASP A CA 1
ATOM 1400 C C . ASP A 1 199 ? 21.191 -6.928 -22.870 1.00 94.06 199 ASP A C 1
ATOM 1402 O O . ASP A 1 199 ? 21.196 -7.509 -21.787 1.00 94.06 199 ASP A O 1
ATOM 1406 N N . LEU A 1 200 ? 20.641 -5.716 -23.020 1.00 95.06 200 LEU A N 1
ATOM 1407 C CA . LEU A 1 200 ? 19.995 -4.961 -21.937 1.00 95.06 200 LEU A CA 1
ATOM 1408 C C . LEU A 1 200 ? 18.793 -5.711 -21.345 1.00 95.06 200 LEU A C 1
ATOM 1410 O O . LEU A 1 200 ? 18.630 -5.780 -20.127 1.00 95.06 200 LEU A O 1
ATOM 1414 N N . ILE A 1 201 ? 17.962 -6.316 -22.197 1.00 92.81 201 ILE A N 1
ATOM 1415 C CA . ILE A 1 201 ? 16.773 -7.064 -21.763 1.00 92.81 201 ILE A CA 1
ATOM 1416 C C . ILE A 1 201 ? 17.170 -8.372 -21.064 1.00 92.81 201 ILE A C 1
ATOM 1418 O O . ILE A 1 201 ? 16.591 -8.725 -20.034 1.00 92.81 201 ILE A O 1
ATOM 1422 N N . ILE A 1 202 ? 18.177 -9.081 -21.584 1.00 92.06 202 ILE A N 1
ATOM 1423 C CA . ILE A 1 202 ? 18.718 -10.290 -20.942 1.00 92.06 202 ILE A CA 1
ATOM 1424 C C . ILE A 1 202 ? 19.377 -9.946 -19.600 1.00 92.06 202 ILE A C 1
ATOM 1426 O O . ILE A 1 202 ? 19.217 -10.683 -18.630 1.00 92.06 202 ILE A O 1
ATOM 1430 N N . ASP A 1 203 ? 20.097 -8.834 -19.516 1.00 93.75 203 ASP A N 1
ATOM 1431 C CA . ASP A 1 203 ? 20.732 -8.389 -18.278 1.00 93.75 203 ASP A CA 1
ATOM 1432 C C . ASP A 1 203 ? 19.694 -8.028 -17.205 1.00 93.75 203 ASP A C 1
ATOM 1434 O O . ASP A 1 203 ? 19.790 -8.513 -16.076 1.00 93.75 203 ASP A O 1
ATOM 1438 N N . ALA A 1 204 ? 18.641 -7.283 -17.565 1.00 93.94 204 ALA A N 1
ATOM 1439 C CA . ALA A 1 204 ? 17.521 -7.010 -16.664 1.00 93.94 204 ALA A CA 1
ATOM 1440 C C . ALA A 1 204 ? 16.863 -8.308 -16.175 1.00 93.94 204 ALA A C 1
ATOM 1442 O O . ALA A 1 204 ? 16.576 -8.452 -14.990 1.00 93.94 204 ALA A O 1
ATOM 1443 N N . CYS A 1 205 ? 16.691 -9.285 -17.066 1.00 91.56 205 CYS A N 1
ATOM 1444 C CA . CYS A 1 205 ? 16.194 -10.608 -16.716 1.00 91.56 205 CYS A CA 1
ATOM 1445 C C . CYS A 1 205 ? 17.081 -11.319 -15.676 1.00 91.56 205 CYS A C 1
ATOM 1447 O O . CYS A 1 205 ? 16.588 -11.728 -14.626 1.00 91.56 205 CYS A O 1
ATOM 1449 N N . VAL A 1 206 ? 18.392 -11.417 -15.916 1.00 91.06 206 VAL A N 1
ATOM 1450 C CA . VAL A 1 206 ? 19.335 -12.072 -14.989 1.00 91.06 206 VAL A CA 1
ATOM 1451 C C . VAL A 1 206 ? 19.377 -11.352 -13.640 1.00 91.06 206 VAL A C 1
ATOM 1453 O O . VAL A 1 206 ? 19.423 -11.992 -12.592 1.00 91.06 206 VAL A O 1
ATOM 1456 N N . LYS A 1 207 ? 19.328 -10.018 -13.639 1.00 90.88 207 LYS A N 1
ATOM 1457 C CA . LYS A 1 207 ? 19.313 -9.211 -12.410 1.00 90.88 207 LYS A CA 1
ATOM 1458 C C . LYS A 1 207 ? 17.969 -9.249 -11.680 1.00 90.88 207 LYS A C 1
ATOM 1460 O O . LYS A 1 207 ? 17.938 -9.044 -10.468 1.00 90.88 207 LYS A O 1
ATOM 1465 N N . SER A 1 208 ? 16.875 -9.528 -12.391 1.00 87.69 208 SER A N 1
ATOM 1466 C CA . SER A 1 208 ? 15.537 -9.698 -11.814 1.00 87.69 208 SER A CA 1
ATOM 1467 C C . SER A 1 208 ? 15.366 -10.999 -11.036 1.00 87.69 208 SER A C 1
ATOM 1469 O O . SER A 1 208 ? 14.368 -11.136 -10.329 1.00 87.69 208 SER A O 1
ATOM 1471 N N . GLU A 1 209 ? 16.343 -11.916 -11.092 1.00 70.75 209 GLU A N 1
ATOM 1472 C CA . GLU A 1 209 ? 16.463 -13.056 -10.176 1.00 70.75 209 GLU A CA 1
ATOM 1473 C C . GLU A 1 209 ? 16.786 -12.581 -8.743 1.00 70.75 209 GLU A C 1
ATOM 1475 O O . GLU A 1 209 ? 17.702 -13.064 -8.074 1.00 70.75 209 GLU A O 1
ATOM 1480 N N . VAL A 1 210 ? 16.016 -11.621 -8.228 1.00 55.09 210 VAL A N 1
ATOM 1481 C CA . VAL A 1 210 ? 15.843 -11.456 -6.796 1.00 55.09 210 VAL A CA 1
ATOM 1482 C C . VAL A 1 210 ? 15.176 -12.759 -6.349 1.00 55.09 210 VAL A C 1
ATOM 1484 O O . VAL A 1 210 ? 14.065 -13.056 -6.799 1.00 55.09 210 VAL A O 1
ATOM 1487 N N . PRO A 1 211 ? 15.835 -13.585 -5.512 1.00 52.16 211 PRO A N 1
ATOM 1488 C CA . PRO A 1 211 ? 15.182 -14.759 -4.951 1.00 52.16 211 PRO A CA 1
ATOM 1489 C C . PRO A 1 211 ? 13.878 -14.271 -4.327 1.00 52.16 211 PRO A C 1
ATOM 1491 O O . PRO A 1 211 ? 13.950 -13.219 -3.686 1.00 52.16 211 PRO A O 1
ATOM 1494 N N . PRO A 1 212 ? 12.734 -14.972 -4.486 1.00 53.28 212 PRO A N 1
ATOM 1495 C CA . PRO A 1 212 ? 11.474 -14.551 -3.882 1.00 53.28 212 PRO A CA 1
ATOM 1496 C C . PRO A 1 212 ? 11.789 -14.173 -2.447 1.00 53.28 212 PRO A C 1
ATOM 1498 O O . PRO A 1 212 ? 12.244 -15.022 -1.669 1.00 53.28 212 PRO A O 1
ATOM 1501 N N . THR A 1 213 ? 11.723 -12.873 -2.148 1.00 52.91 213 THR A N 1
ATOM 1502 C CA . THR A 1 213 ? 12.133 -12.379 -0.846 1.00 52.91 213 THR A CA 1
ATOM 1503 C C . THR A 1 213 ? 11.174 -13.055 0.092 1.00 52.91 213 THR A C 1
ATOM 1505 O O . THR A 1 213 ? 9.963 -12.871 0.013 1.00 52.91 213 THR A O 1
ATOM 1508 N N . LYS A 1 214 ? 11.706 -13.981 0.885 1.00 60.56 214 LYS A N 1
ATOM 1509 C CA . LYS A 1 214 ? 10.898 -14.765 1.794 1.00 60.56 214 LYS A CA 1
ATOM 1510 C C . LYS A 1 214 ? 10.310 -13.768 2.774 1.00 60.56 214 LYS A C 1
ATOM 1512 O O . LYS A 1 214 ? 10.999 -13.341 3.698 1.00 60.56 214 LYS A O 1
ATOM 1517 N N . VAL A 1 215 ? 9.080 -13.336 2.512 1.00 71.44 215 VAL A N 1
ATOM 1518 C CA . VAL A 1 215 ? 8.403 -12.375 3.363 1.00 71.44 215 VAL A CA 1
ATOM 1519 C C . VAL A 1 215 ? 8.205 -13.092 4.686 1.00 71.44 215 VAL A C 1
ATOM 1521 O O . VAL A 1 215 ? 7.453 -14.064 4.784 1.00 71.44 215 VAL A O 1
ATOM 1524 N N . ASN A 1 216 ? 8.956 -12.665 5.698 1.00 80.94 216 ASN A N 1
ATOM 1525 C CA . ASN A 1 216 ? 8.830 -13.220 7.030 1.00 80.94 216 ASN A CA 1
ATOM 1526 C C . ASN A 1 216 ? 7.507 -12.718 7.602 1.00 80.94 216 ASN A C 1
ATOM 1528 O O . ASN A 1 216 ? 7.384 -11.572 8.033 1.00 80.94 216 ASN A O 1
ATOM 1532 N N . CYS A 1 217 ? 6.503 -13.585 7.553 1.00 87.56 217 CYS A N 1
ATOM 1533 C CA . CYS A 1 217 ? 5.207 -13.352 8.159 1.00 87.56 217 CYS A CA 1
ATOM 1534 C C . CYS A 1 217 ? 5.110 -14.141 9.467 1.00 87.56 217 CYS A C 1
ATOM 1536 O O . CYS A 1 217 ? 5.360 -15.346 9.495 1.00 87.56 217 CYS A O 1
ATOM 1538 N N . GLU A 1 218 ? 4.718 -13.469 10.544 1.00 92.75 218 GLU A N 1
ATOM 1539 C CA . GLU A 1 218 ? 4.388 -14.089 11.824 1.00 92.75 218 GLU A CA 1
ATOM 1540 C C . GLU A 1 218 ? 2.866 -14.270 11.917 1.00 92.75 218 GLU A C 1
ATOM 1542 O O . GLU A 1 218 ? 2.103 -13.305 11.809 1.00 92.75 218 GLU A O 1
ATOM 1547 N N . GLU A 1 219 ? 2.410 -15.511 12.114 1.00 94.31 219 GLU A N 1
ATOM 1548 C CA . GLU A 1 219 ? 1.016 -15.800 12.458 1.00 94.31 219 GLU A CA 1
ATOM 1549 C C . GLU A 1 219 ? 0.848 -15.751 13.981 1.00 94.31 219 GLU A C 1
ATOM 1551 O O . GLU A 1 219 ? 1.515 -16.471 14.725 1.00 94.31 219 GLU A O 1
ATOM 1556 N N . LYS A 1 220 ? -0.098 -14.938 14.450 1.00 95.38 220 LYS A N 1
ATOM 1557 C CA . LYS A 1 220 ? -0.479 -14.852 15.859 1.00 95.38 220 LYS A CA 1
ATOM 1558 C C . LYS A 1 220 ? -1.917 -15.325 16.042 1.00 95.38 220 LYS A C 1
ATOM 1560 O O . LYS A 1 220 ? -2.850 -14.708 15.528 1.00 95.38 220 LYS A O 1
ATOM 1565 N N . ASP A 1 221 ? -2.102 -16.395 16.811 1.00 97.00 221 ASP A N 1
ATOM 1566 C CA . ASP A 1 221 ? -3.422 -16.837 17.273 1.00 97.00 221 ASP A CA 1
ATOM 1567 C C . ASP A 1 221 ? -3.851 -15.997 18.485 1.00 97.00 221 ASP A C 1
ATOM 1569 O O . ASP A 1 221 ? -3.161 -15.933 19.506 1.00 97.00 221 ASP A O 1
ATOM 1573 N N . VAL A 1 222 ? -4.994 -15.326 18.366 1.00 97.31 222 VAL A N 1
ATOM 1574 C CA . VAL A 1 222 ? -5.563 -14.446 19.396 1.00 97.31 222 VAL A CA 1
ATOM 1575 C C . VAL A 1 222 ? -6.873 -14.988 19.976 1.00 97.31 222 VAL A C 1
ATOM 1577 O O . VAL A 1 222 ? -7.572 -14.276 20.701 1.00 97.31 222 VAL A O 1
ATOM 1580 N N . THR A 1 223 ? -7.219 -16.249 19.706 1.00 97.31 223 THR A N 1
ATOM 1581 C CA . THR A 1 223 ? -8.490 -16.869 20.123 1.00 97.31 223 THR A CA 1
ATOM 1582 C C . THR A 1 223 ? -8.739 -16.748 21.629 1.00 97.31 223 THR A C 1
ATOM 1584 O O . THR A 1 223 ? -9.848 -16.412 22.052 1.00 97.31 223 THR A O 1
ATOM 1587 N N . ASP A 1 224 ? -7.709 -16.950 22.455 1.00 97.94 224 ASP A N 1
ATOM 1588 C CA . ASP A 1 224 ? -7.822 -16.842 23.916 1.00 97.94 224 ASP A CA 1
ATOM 1589 C C . ASP A 1 224 ? -8.162 -15.417 24.379 1.00 97.94 224 ASP A C 1
ATOM 1591 O O . ASP A 1 224 ? -8.940 -15.228 25.322 1.00 97.94 224 ASP A O 1
ATOM 1595 N N . VAL A 1 225 ? -7.636 -14.404 23.683 1.00 97.81 225 VAL A N 1
ATOM 1596 C CA . VAL A 1 225 ? -7.934 -12.991 23.955 1.00 97.81 225 VAL A CA 1
ATOM 1597 C C . VAL A 1 225 ? -9.396 -12.694 23.613 1.00 97.81 225 VAL A C 1
ATOM 1599 O O . VAL A 1 225 ? -10.114 -12.118 24.434 1.00 97.81 225 VAL A O 1
ATOM 1602 N N . LEU A 1 226 ? -9.880 -13.164 22.457 1.00 97.69 226 LEU A N 1
ATOM 1603 C CA . LEU A 1 226 ? -11.280 -12.998 22.035 1.00 97.69 226 LEU A CA 1
ATOM 1604 C C . LEU A 1 226 ? -12.257 -13.678 23.008 1.00 97.69 226 LEU A C 1
ATOM 1606 O O . LEU A 1 226 ? -13.263 -13.086 23.414 1.00 97.69 226 LEU A O 1
ATOM 1610 N N . LEU A 1 227 ? -11.930 -14.888 23.471 1.00 98.00 227 LEU A N 1
ATOM 1611 C CA . LEU A 1 227 ? -12.708 -15.590 24.497 1.00 98.00 227 LEU A CA 1
ATOM 1612 C C . LEU A 1 227 ? -12.746 -14.816 25.824 1.00 98.00 227 LEU A C 1
ATOM 1614 O O . LEU A 1 227 ? -13.793 -14.770 26.488 1.00 98.00 227 LEU A O 1
ATOM 1618 N N . SER A 1 228 ? -11.633 -14.192 26.224 1.00 97.81 228 SER A N 1
ATOM 1619 C CA . SER A 1 228 ? -11.584 -13.354 27.427 1.00 97.81 228 SER A CA 1
ATOM 1620 C C . SER A 1 228 ? -12.480 -12.116 27.300 1.00 97.81 228 SER A C 1
ATOM 1622 O O . SER A 1 228 ? -13.254 -11.822 28.223 1.00 97.81 228 SER A O 1
ATOM 1624 N N . LEU A 1 229 ? -12.457 -11.441 26.144 1.00 97.81 229 LEU A N 1
ATOM 1625 C CA . LEU A 1 229 ? -13.282 -10.261 25.856 1.00 97.81 229 LEU A CA 1
ATOM 1626 C C . LEU A 1 229 ? -14.788 -10.570 25.933 1.00 97.81 229 LEU A C 1
ATOM 1628 O O . LEU A 1 229 ? -15.504 -9.917 26.708 1.00 97.81 229 LEU A O 1
ATOM 1632 N N . ASP A 1 230 ? -15.271 -11.616 25.251 1.00 98.00 230 ASP A N 1
ATOM 1633 C CA . ASP A 1 230 ? -16.678 -12.060 25.351 1.00 98.00 230 ASP A CA 1
ATOM 1634 C C . ASP A 1 230 ? -17.031 -12.454 26.797 1.00 98.00 230 ASP A C 1
ATOM 1636 O O . ASP A 1 230 ? -18.030 -12.008 27.385 1.00 98.00 230 ASP A O 1
ATOM 1640 N N . GLY A 1 231 ? -16.149 -13.221 27.446 1.00 97.69 231 GLY A N 1
ATOM 1641 C CA . GLY A 1 231 ? -16.301 -13.607 28.844 1.00 97.69 231 GLY A CA 1
ATOM 1642 C C . GLY A 1 231 ? -16.461 -12.403 29.780 1.00 97.69 231 GLY A C 1
ATOM 1643 O O . GLY A 1 231 ? -17.288 -12.429 30.708 1.00 97.69 231 GLY A O 1
ATOM 1644 N N . ASN A 1 232 ? -15.711 -11.326 29.551 1.00 98.12 232 ASN A N 1
ATOM 1645 C CA . ASN A 1 232 ? -15.793 -10.084 30.314 1.00 98.12 232 ASN A CA 1
ATOM 1646 C C . ASN A 1 232 ? -17.100 -9.329 30.037 1.00 98.12 232 ASN A C 1
ATOM 1648 O O . ASN A 1 232 ? -17.790 -8.963 31.003 1.00 98.12 232 ASN A O 1
ATOM 1652 N N . ALA A 1 233 ? -17.532 -9.209 28.779 1.00 97.88 233 ALA A N 1
ATOM 1653 C CA . ALA A 1 233 ? -18.829 -8.627 28.418 1.00 97.88 233 ALA A CA 1
ATOM 1654 C C . ALA A 1 233 ? -20.002 -9.376 29.087 1.00 97.88 233 ALA A C 1
ATOM 1656 O O . ALA A 1 233 ? -20.893 -8.772 29.707 1.00 97.88 233 ALA A O 1
ATOM 1657 N N . LEU A 1 234 ? -19.972 -10.714 29.100 1.00 98.25 234 LEU A N 1
ATOM 1658 C CA . LEU A 1 234 ? -20.985 -11.534 29.772 1.00 98.25 234 LEU A CA 1
ATOM 1659 C C . LEU A 1 234 ? -21.006 -11.301 31.293 1.00 98.25 234 LEU A C 1
ATOM 1661 O O . LEU A 1 234 ? -22.079 -11.208 31.916 1.00 98.25 234 LEU A O 1
ATOM 1665 N N . LYS A 1 235 ? -19.833 -11.185 31.932 1.00 98.44 235 LYS A N 1
ATOM 1666 C CA . LYS A 1 235 ? -19.718 -10.855 33.367 1.00 98.44 235 LYS A CA 1
ATOM 1667 C C . LYS A 1 235 ? -20.271 -9.453 33.663 1.00 98.44 235 LYS A C 1
ATOM 1669 O O . LYS A 1 235 ? -20.930 -9.273 34.701 1.00 98.44 235 LYS A O 1
ATOM 1674 N N . GLN A 1 236 ? -20.067 -8.477 32.777 1.00 98.44 236 GLN A N 1
ATOM 1675 C CA . GLN A 1 236 ? -20.613 -7.121 32.911 1.00 98.44 236 GLN A CA 1
ATOM 1676 C C . GLN A 1 236 ? -22.147 -7.123 32.804 1.00 98.44 236 GLN A C 1
ATOM 1678 O O . GLN A 1 236 ? -22.831 -6.668 33.732 1.00 98.44 236 GLN A O 1
ATOM 1683 N N . LYS A 1 237 ? -22.712 -7.779 31.782 1.00 98.56 237 LYS A N 1
ATOM 1684 C CA . LYS A 1 237 ? -24.162 -8.022 31.642 1.00 98.56 237 LYS A CA 1
ATOM 1685 C C . LYS A 1 237 ? -24.776 -8.644 32.896 1.00 98.56 237 LYS A C 1
ATOM 1687 O O . LYS A 1 237 ? -25.788 -8.164 33.424 1.00 98.56 237 LYS A O 1
ATOM 1692 N N . ARG A 1 238 ? -24.164 -9.707 33.433 1.00 98.50 238 ARG A N 1
ATOM 1693 C CA . ARG A 1 238 ? -24.615 -10.369 34.678 1.00 98.50 238 ARG A CA 1
ATOM 1694 C C . ARG A 1 238 ? -24.590 -9.408 35.872 1.00 98.50 238 ARG A C 1
ATOM 1696 O O . ARG A 1 238 ? -25.485 -9.465 36.726 1.00 98.50 238 ARG A O 1
ATOM 1703 N N . THR A 1 239 ? -23.608 -8.511 35.926 1.00 98.44 239 THR A N 1
ATOM 1704 C CA . THR A 1 239 ? -23.477 -7.481 36.968 1.00 98.44 239 THR A CA 1
ATOM 1705 C C . THR A 1 239 ? -24.604 -6.448 36.883 1.00 98.44 239 THR A C 1
ATOM 1707 O O . THR A 1 239 ? -25.283 -6.219 37.891 1.00 98.44 239 THR A O 1
ATOM 1710 N N . VAL A 1 240 ? -24.909 -5.917 35.693 1.00 98.56 240 VAL A N 1
ATOM 1711 C CA . VAL A 1 240 ? -26.043 -4.994 35.480 1.00 98.56 240 VAL A CA 1
ATOM 1712 C C . VAL A 1 240 ? -27.380 -5.672 35.798 1.00 98.56 240 VAL A C 1
ATOM 1714 O O . VAL A 1 240 ? -28.198 -5.126 36.541 1.00 98.56 240 VAL A O 1
ATOM 1717 N N . ARG A 1 241 ? -27.588 -6.923 35.366 1.00 98.50 241 ARG A N 1
ATOM 1718 C CA . ARG A 1 241 ? -28.793 -7.704 35.716 1.00 98.50 241 ARG A CA 1
ATOM 1719 C C . ARG A 1 241 ? -28.936 -7.921 37.226 1.00 98.50 241 ARG A C 1
ATOM 1721 O O . ARG A 1 241 ? -30.054 -7.947 37.753 1.00 98.50 241 ARG A O 1
ATOM 1728 N N . ARG A 1 242 ? -27.830 -8.074 37.963 1.00 98.38 242 ARG A N 1
ATOM 1729 C CA . ARG A 1 242 ? -27.845 -8.147 39.437 1.00 98.38 242 ARG A CA 1
ATOM 1730 C C . ARG A 1 242 ? -28.250 -6.812 40.061 1.00 98.38 242 ARG A C 1
ATOM 1732 O O . ARG A 1 242 ? -29.057 -6.824 40.988 1.00 98.38 242 ARG A O 1
ATOM 1739 N N . LEU A 1 243 ? -27.755 -5.691 39.540 1.00 98.12 243 LEU A N 1
ATOM 1740 C CA . LEU A 1 243 ? -28.173 -4.350 39.963 1.00 98.12 243 LEU A CA 1
ATOM 1741 C C . LEU A 1 243 ? -29.666 -4.113 39.696 1.00 98.12 243 LEU A C 1
ATOM 1743 O O . LEU A 1 243 ? -30.379 -3.696 40.604 1.00 98.12 243 LEU A O 1
ATOM 1747 N N . ALA A 1 244 ? -30.176 -4.489 38.522 1.00 98.19 244 ALA A N 1
ATOM 1748 C CA . ALA A 1 244 ? -31.601 -4.393 38.195 1.00 98.19 244 ALA A CA 1
ATOM 1749 C C . ALA A 1 244 ? -32.485 -5.216 39.155 1.00 98.19 244 ALA A C 1
ATOM 1751 O O . ALA A 1 244 ? -33.562 -4.774 39.554 1.00 98.19 244 ALA A O 1
ATOM 1752 N N . ARG A 1 245 ? -32.030 -6.405 39.586 1.00 98.25 245 ARG A N 1
ATOM 1753 C CA . ARG A 1 245 ? -32.721 -7.199 40.623 1.00 98.25 245 ARG A CA 1
ATOM 1754 C C . ARG A 1 245 ? -32.733 -6.505 41.986 1.00 98.25 245 ARG A C 1
ATOM 1756 O O . ARG A 1 245 ? -33.746 -6.574 42.675 1.00 98.25 245 ARG A O 1
ATOM 1763 N N . ILE A 1 246 ? -31.634 -5.857 42.377 1.00 97.12 246 ILE A N 1
ATOM 1764 C CA . ILE A 1 246 ? -31.568 -5.076 43.623 1.00 97.12 246 ILE A CA 1
ATOM 1765 C C . ILE A 1 246 ? -32.528 -3.885 43.548 1.00 97.12 246 ILE A C 1
ATOM 1767 O O . ILE A 1 246 ? -33.295 -3.689 44.483 1.00 97.12 246 ILE A O 1
ATOM 1771 N N . LEU A 1 247 ? -32.543 -3.155 42.428 1.00 97.12 247 LEU A N 1
ATOM 1772 C CA . LEU A 1 247 ? -33.474 -2.048 42.195 1.00 97.12 247 LEU A CA 1
ATOM 1773 C C . LEU A 1 247 ? -34.934 -2.494 42.330 1.00 97.12 247 LEU A C 1
ATOM 1775 O O . LEU A 1 247 ? -35.707 -1.841 43.021 1.00 97.12 247 LEU A O 1
ATOM 1779 N N . ASN A 1 248 ? -35.296 -3.634 41.735 1.00 97.06 248 ASN A N 1
ATOM 1780 C CA . ASN A 1 248 ? -36.647 -4.185 41.853 1.00 97.06 248 ASN A CA 1
ATOM 1781 C C . ASN A 1 248 ? -37.023 -4.503 43.309 1.00 97.06 248 ASN A C 1
ATOM 1783 O O . ASN A 1 248 ? -38.115 -4.171 43.752 1.00 97.06 248 ASN A O 1
ATOM 1787 N N . LYS A 1 249 ? -36.106 -5.120 44.069 1.00 96.38 249 LYS A N 1
ATOM 1788 C CA . LYS A 1 249 ? -36.324 -5.435 45.493 1.00 96.38 249 LYS A CA 1
ATOM 1789 C C . LYS A 1 249 ? -36.406 -4.191 46.381 1.00 96.38 249 LYS A C 1
ATOM 1791 O O . LYS A 1 249 ? -37.004 -4.259 47.444 1.00 96.38 249 LYS A O 1
ATOM 1796 N N . ALA A 1 250 ? -35.817 -3.081 45.954 1.00 96.38 250 ALA A N 1
ATOM 1797 C CA . ALA A 1 250 ? -35.869 -1.803 46.652 1.00 96.38 250 ALA A CA 1
ATOM 1798 C C . ALA A 1 250 ? -37.114 -0.956 46.318 1.00 96.38 250 ALA A C 1
ATOM 1800 O O . ALA A 1 250 ? -37.167 0.207 46.697 1.00 96.38 250 ALA A O 1
ATOM 1801 N N . GLY A 1 251 ? -38.089 -1.493 45.574 1.00 95.94 251 GLY A N 1
ATOM 1802 C CA . GLY A 1 251 ? -39.280 -0.739 45.165 1.00 95.94 251 GLY A CA 1
ATOM 1803 C C . GLY A 1 251 ? -39.054 0.199 43.973 1.00 95.94 251 GLY A C 1
ATOM 1804 O O . GLY A 1 251 ? -39.842 1.114 43.746 1.00 95.94 251 GLY A O 1
ATOM 1805 N N . GLY A 1 252 ? -37.986 -0.001 43.193 1.00 96.88 252 GLY A N 1
ATOM 1806 C CA . GLY A 1 252 ? -37.760 0.748 41.957 1.00 96.88 252 GLY A CA 1
ATOM 1807 C C . GLY A 1 252 ? -38.850 0.506 40.905 1.00 96.88 252 GLY A C 1
ATOM 1808 O O . GLY A 1 252 ? -39.471 -0.558 40.853 1.00 96.88 252 GLY A O 1
ATOM 1809 N N . LYS A 1 253 ? -39.068 1.485 40.017 1.00 97.38 253 LYS A N 1
ATOM 1810 C CA . LYS A 1 253 ? -40.091 1.402 38.963 1.00 97.38 253 LYS A CA 1
ATOM 1811 C C . LYS A 1 253 ? -39.820 0.209 38.033 1.00 97.38 253 LYS A C 1
ATOM 1813 O O . LYS A 1 253 ? -38.718 0.056 37.505 1.00 97.38 253 LYS A O 1
ATOM 1818 N N . LYS A 1 254 ? -40.855 -0.593 37.740 1.00 97.69 254 LYS A N 1
ATOM 1819 C CA . LYS A 1 254 ? -40.761 -1.758 36.829 1.00 97.69 254 LYS A CA 1
ATOM 1820 C C . LYS A 1 254 ? -40.226 -1.386 35.437 1.00 97.69 254 LYS A C 1
ATOM 1822 O O . LYS A 1 254 ? -39.511 -2.181 34.830 1.00 97.69 254 LYS A O 1
ATOM 1827 N N . ARG A 1 255 ? -40.548 -0.183 34.936 1.00 97.69 255 ARG A N 1
ATOM 1828 C CA . ARG A 1 255 ? -40.026 0.348 33.662 1.00 97.69 255 ARG A CA 1
ATOM 1829 C C . ARG A 1 255 ? -38.499 0.433 33.676 1.00 97.69 255 ARG A C 1
ATOM 1831 O O . ARG A 1 255 ? -37.878 -0.100 32.765 1.00 97.69 255 ARG A O 1
ATOM 1838 N N . ASP A 1 256 ? -37.911 0.999 34.727 1.00 97.62 256 ASP A N 1
ATOM 1839 C CA . ASP A 1 256 ? -36.458 1.174 34.839 1.00 97.62 256 ASP A CA 1
ATOM 1840 C C . ASP A 1 256 ? -35.735 -0.175 34.937 1.00 97.62 256 ASP A C 1
ATOM 1842 O O . ASP A 1 256 ? -34.712 -0.392 34.291 1.00 97.62 256 ASP A O 1
ATOM 1846 N N . VAL A 1 257 ? -36.301 -1.124 35.692 1.00 98.00 257 VAL A N 1
ATOM 1847 C CA . VAL A 1 257 ? -35.771 -2.494 35.803 1.00 98.00 257 VAL A CA 1
ATOM 1848 C C . VAL A 1 257 ? -35.769 -3.200 34.444 1.00 98.00 257 VAL A C 1
ATOM 1850 O O . VAL A 1 257 ? -34.784 -3.859 34.107 1.00 98.00 257 VAL A O 1
ATOM 1853 N N . ARG A 1 258 ? -36.854 -3.076 33.664 1.00 97.88 258 ARG A N 1
ATOM 1854 C CA . ARG A 1 258 ? -36.937 -3.638 32.305 1.00 97.88 258 ARG A CA 1
ATOM 1855 C C . ARG A 1 258 ? -35.951 -2.958 31.355 1.00 97.88 258 ARG A C 1
ATOM 1857 O O . ARG A 1 258 ? -35.256 -3.666 30.635 1.00 97.88 258 ARG A O 1
ATOM 1864 N N . SER A 1 259 ? -35.842 -1.629 31.417 1.00 97.75 259 SER A N 1
ATOM 1865 C CA . SER A 1 259 ? -34.907 -0.837 30.603 1.00 97.75 259 SER A CA 1
ATOM 1866 C C . SER A 1 259 ? -33.464 -1.285 30.820 1.00 97.75 259 SER A C 1
ATOM 1868 O O . SER A 1 259 ? -32.797 -1.664 29.869 1.00 97.75 259 SER A O 1
ATOM 1870 N N . LEU A 1 260 ? -33.016 -1.378 32.079 1.00 98.06 260 LEU A N 1
ATOM 1871 C CA . LEU A 1 260 ? -31.655 -1.819 32.415 1.00 98.06 260 LEU A CA 1
ATOM 1872 C C . LEU A 1 260 ? -31.328 -3.220 31.886 1.00 98.06 260 LEU A C 1
ATOM 1874 O O . LEU A 1 260 ? -30.190 -3.482 31.514 1.00 98.06 260 LEU A O 1
ATOM 1878 N N . ARG A 1 261 ? -32.300 -4.141 31.889 1.00 98.44 261 ARG A N 1
ATOM 1879 C CA . ARG A 1 261 ? -32.098 -5.496 31.356 1.00 98.44 261 ARG A CA 1
ATOM 1880 C C . ARG A 1 261 ? -32.006 -5.484 29.835 1.00 98.44 261 ARG A C 1
ATOM 1882 O O . ARG A 1 261 ? -31.075 -6.079 29.316 1.00 98.44 261 ARG A O 1
ATOM 1889 N N . LYS A 1 262 ? -32.931 -4.786 29.166 1.00 97.94 262 LYS A N 1
ATOM 1890 C CA . LYS A 1 262 ? -32.955 -4.655 27.705 1.00 97.94 262 LYS A CA 1
ATOM 1891 C C . LYS A 1 262 ? -31.678 -3.988 27.187 1.00 97.94 262 LYS A C 1
ATOM 1893 O O . LYS A 1 262 ? -31.046 -4.529 26.294 1.00 97.94 262 LYS A O 1
ATOM 1898 N N . GLU A 1 263 ? -31.276 -2.867 27.788 1.00 98.00 263 GLU A N 1
ATOM 1899 C CA . GLU A 1 263 ? -30.042 -2.149 27.436 1.00 98.00 263 GLU A CA 1
ATOM 1900 C C . GLU A 1 263 ? -28.802 -3.040 27.660 1.00 98.00 263 GLU A C 1
ATOM 1902 O O . GLU A 1 263 ? -27.930 -3.097 26.804 1.00 98.00 263 GLU A O 1
ATOM 1907 N N . ALA A 1 264 ? -28.744 -3.811 28.756 1.00 98.25 264 ALA A N 1
ATOM 1908 C CA . ALA A 1 264 ? -27.638 -4.746 29.000 1.00 98.25 264 ALA A CA 1
ATOM 1909 C C . ALA A 1 264 ? -27.623 -5.962 28.054 1.00 98.25 264 ALA A C 1
ATOM 1911 O O . ALA A 1 264 ? -26.571 -6.562 27.852 1.00 98.25 264 ALA A O 1
ATOM 1912 N N . ASP A 1 265 ? -28.779 -6.376 27.533 1.00 98.06 265 ASP A N 1
ATOM 1913 C CA . ASP A 1 265 ? -28.866 -7.433 26.524 1.00 98.06 265 ASP A CA 1
ATOM 1914 C C . ASP A 1 265 ? -28.394 -6.935 25.158 1.00 98.06 265 ASP A C 1
ATOM 1916 O O . ASP A 1 265 ? -27.618 -7.636 24.516 1.00 98.06 265 ASP A O 1
ATOM 1920 N N . ALA A 1 266 ? -28.796 -5.719 24.776 1.00 97.50 266 ALA A N 1
ATOM 1921 C CA . ALA A 1 266 ? -28.350 -5.068 23.549 1.00 97.50 266 ALA A CA 1
ATOM 1922 C C . ALA A 1 266 ? -26.829 -4.847 23.544 1.00 97.50 266 ALA A C 1
ATOM 1924 O O . ALA A 1 266 ? -26.167 -5.305 22.624 1.00 97.50 266 ALA A O 1
ATOM 1925 N N . LEU A 1 267 ? -26.267 -4.262 24.611 1.00 97.81 267 LEU A N 1
ATOM 1926 C CA . LEU A 1 267 ? -24.816 -4.050 24.720 1.00 97.81 267 LEU A CA 1
ATOM 1927 C C . LEU A 1 267 ? -24.015 -5.352 24.646 1.00 97.81 267 LEU A C 1
ATOM 1929 O O . LEU A 1 267 ? -22.920 -5.363 24.106 1.00 97.81 267 LEU A O 1
ATOM 1933 N N . TYR A 1 268 ? -24.541 -6.452 25.193 1.00 98.25 268 TYR A N 1
ATOM 1934 C CA . TYR A 1 268 ? -23.843 -7.736 25.119 1.00 98.25 268 TYR A CA 1
ATOM 1935 C C . TYR A 1 268 ? -23.847 -8.304 23.707 1.00 98.25 268 TYR A C 1
ATOM 1937 O O . TYR A 1 268 ? -22.836 -8.842 23.283 1.00 98.25 268 TYR A O 1
ATOM 1945 N N . LEU A 1 269 ? -24.973 -8.197 22.998 1.00 97.00 269 LEU A N 1
ATOM 1946 C CA . LEU A 1 269 ? -25.053 -8.648 21.614 1.00 97.00 269 LEU A CA 1
ATOM 1947 C C . LEU A 1 269 ? -24.106 -7.844 20.716 1.00 97.00 269 LEU A C 1
ATOM 1949 O O . LEU A 1 269 ? -23.405 -8.445 19.911 1.00 97.00 269 LEU A O 1
ATOM 1953 N N . SER A 1 270 ? -24.047 -6.521 20.895 1.00 95.94 270 SER A N 1
ATOM 1954 C CA . SER A 1 270 ? -23.086 -5.658 20.198 1.00 95.94 270 SER A CA 1
ATOM 1955 C C . SER A 1 270 ? -21.643 -6.054 20.517 1.00 95.94 270 SER A C 1
ATOM 1957 O O . SER A 1 270 ? -20.926 -6.435 19.604 1.00 95.94 270 SER A O 1
ATOM 1959 N N . ALA A 1 271 ? -21.266 -6.121 21.800 1.00 96.94 271 ALA A N 1
ATOM 1960 C CA . ALA A 1 271 ? -19.909 -6.497 22.207 1.00 96.94 271 ALA A CA 1
ATOM 1961 C C . ALA A 1 271 ? -19.501 -7.889 21.694 1.00 96.94 271 ALA A C 1
ATOM 1963 O O . ALA A 1 271 ? -18.365 -8.086 21.274 1.00 96.94 271 ALA A O 1
ATOM 1964 N N . TRP A 1 272 ? -20.423 -8.858 21.720 1.00 97.31 272 TRP A N 1
ATOM 1965 C CA . TRP A 1 272 ? -20.200 -10.193 21.163 1.00 97.31 272 TRP A CA 1
ATOM 1966 C C . TRP A 1 272 ? -19.957 -10.121 19.651 1.00 97.31 272 TRP A C 1
ATOM 1968 O O . TRP A 1 272 ? -18.993 -10.696 19.165 1.00 97.31 272 TRP A O 1
ATOM 1978 N N . THR A 1 273 ? -20.782 -9.366 18.923 1.00 94.75 273 THR A N 1
ATOM 1979 C CA . THR A 1 273 ? -20.644 -9.203 17.467 1.00 94.75 273 THR A CA 1
ATOM 1980 C C . THR A 1 273 ? -19.297 -8.577 17.109 1.00 94.75 273 THR A C 1
ATOM 1982 O O . THR A 1 273 ? -18.583 -9.143 16.289 1.00 94.75 273 THR A O 1
ATOM 1985 N N . SER A 1 274 ? -18.906 -7.480 17.766 1.00 95.06 274 SER A N 1
ATOM 1986 C CA . SER A 1 274 ? -17.620 -6.818 17.507 1.00 95.06 274 SER A CA 1
ATOM 1987 C C . SER A 1 274 ? -16.433 -7.711 17.891 1.00 95.06 274 SER A C 1
ATOM 1989 O O . SER A 1 274 ? -15.482 -7.823 17.122 1.00 95.06 274 SER A O 1
ATOM 1991 N N . THR A 1 275 ? -16.514 -8.450 19.008 1.00 96.31 275 THR A N 1
ATOM 1992 C CA . THR A 1 275 ? -15.455 -9.399 19.420 1.00 96.31 275 THR A CA 1
ATOM 1993 C C . THR A 1 275 ? -15.225 -10.483 18.366 1.00 96.31 275 THR A C 1
ATOM 1995 O O . THR A 1 275 ? -14.085 -10.772 18.026 1.00 96.31 275 THR A O 1
ATOM 1998 N N . TRP A 1 276 ? -16.296 -11.074 17.831 1.00 94.75 276 TRP A N 1
ATOM 1999 C CA . TRP A 1 276 ? -16.206 -12.180 16.869 1.00 94.75 276 TRP A CA 1
ATOM 2000 C C . TRP A 1 276 ? -16.131 -11.733 15.404 1.00 94.75 276 TRP A C 1
ATOM 2002 O O . TRP A 1 276 ? -16.014 -12.575 14.518 1.00 94.75 276 TRP A O 1
ATOM 2012 N N . SER A 1 277 ? -16.177 -10.425 15.142 1.00 92.75 277 SER A N 1
ATOM 2013 C CA . SER A 1 277 ? -15.780 -9.853 13.850 1.00 92.75 277 SER A CA 1
ATOM 2014 C C . SER A 1 277 ? -14.258 -9.749 13.698 1.00 92.75 277 SER A C 1
ATOM 2016 O O . SER A 1 277 ? -13.761 -9.660 12.579 1.00 92.75 277 SER A O 1
ATOM 2018 N N . TYR A 1 278 ? -13.523 -9.810 14.815 1.00 94.69 278 TYR A N 1
ATOM 2019 C CA . TYR A 1 278 ? -12.067 -9.821 14.826 1.00 94.69 278 TYR A CA 1
ATOM 2020 C C . TYR A 1 278 ? -11.542 -11.215 14.420 1.00 94.69 278 TYR A C 1
ATOM 2022 O O . TYR A 1 278 ? -12.019 -12.223 14.955 1.00 94.69 278 TYR A O 1
ATOM 2030 N N . PRO A 1 279 ? -10.572 -11.313 13.494 1.00 93.94 279 PRO A N 1
ATOM 2031 C CA . PRO A 1 279 ? -10.043 -12.596 13.041 1.00 93.94 279 PRO A CA 1
ATOM 2032 C C . PRO A 1 279 ? -9.299 -13.327 14.169 1.00 93.94 279 PRO A C 1
ATOM 2034 O O . PRO A 1 279 ? -8.498 -12.741 14.891 1.00 93.94 279 PRO A O 1
ATOM 2037 N N . SER A 1 280 ? -9.540 -14.632 14.323 1.00 96.06 280 SER A N 1
ATOM 2038 C CA . SER A 1 280 ? -8.912 -15.437 15.385 1.00 96.06 280 SER A CA 1
ATOM 2039 C C . SER A 1 280 ? -7.412 -15.656 15.176 1.00 96.06 280 SER A C 1
ATOM 2041 O O . SER A 1 280 ? -6.694 -15.937 16.130 1.00 96.06 280 SER A O 1
ATOM 2043 N N . LYS A 1 281 ? -6.946 -15.521 13.933 1.00 95.50 281 LYS A N 1
ATOM 2044 C CA . LYS A 1 281 ? -5.540 -15.565 13.538 1.00 95.50 281 LYS A CA 1
ATOM 2045 C C . LYS A 1 281 ? -5.221 -14.304 12.758 1.00 95.50 281 LYS A C 1
ATOM 2047 O O . LYS A 1 281 ? -5.939 -13.975 11.817 1.00 95.50 281 LYS A O 1
ATOM 2052 N N . THR A 1 282 ? -4.155 -13.625 13.141 1.00 94.62 282 THR A N 1
ATOM 2053 C CA . THR A 1 282 ? -3.676 -12.413 12.474 1.00 94.62 282 THR A CA 1
ATOM 2054 C C . THR A 1 282 ? -2.291 -12.671 11.920 1.00 94.62 282 THR A C 1
ATOM 2056 O O . THR A 1 282 ? -1.455 -13.237 12.623 1.00 94.62 282 THR A O 1
ATOM 2059 N N . ILE A 1 283 ? -2.048 -12.239 10.688 1.00 93.12 283 ILE A N 1
ATOM 2060 C CA . ILE A 1 283 ? -0.742 -12.338 10.041 1.00 93.12 283 ILE A CA 1
ATOM 2061 C C . ILE A 1 283 ? -0.113 -10.946 10.043 1.00 93.12 283 ILE A C 1
ATOM 2063 O O . ILE A 1 283 ? -0.765 -9.972 9.662 1.00 93.12 283 ILE A O 1
ATOM 2067 N N . SER A 1 284 ? 1.139 -10.849 10.477 1.00 92.56 284 SER A N 1
ATOM 2068 C CA . SER A 1 284 ? 1.948 -9.634 10.376 1.00 92.56 284 SER A CA 1
ATOM 2069 C C . SER A 1 284 ? 3.184 -9.953 9.557 1.00 92.56 284 SER A C 1
ATOM 2071 O O . SER A 1 284 ? 3.951 -10.828 9.943 1.00 92.56 284 SER A O 1
ATOM 2073 N N . CYS A 1 285 ? 3.376 -9.258 8.444 1.00 89.50 285 CYS A N 1
ATOM 2074 C CA . CYS A 1 285 ? 4.557 -9.418 7.603 1.00 89.50 285 CYS A CA 1
ATOM 2075 C C . CYS A 1 285 ? 5.436 -8.168 7.703 1.00 89.50 285 CYS A C 1
ATOM 2077 O O . CYS A 1 285 ? 4.923 -7.080 7.974 1.00 89.50 285 CYS A O 1
ATOM 2079 N N . GLU A 1 286 ? 6.745 -8.316 7.493 1.00 85.00 286 GLU A N 1
ATOM 2080 C CA . GLU A 1 286 ? 7.619 -7.159 7.259 1.00 85.00 286 GLU A CA 1
ATOM 2081 C C . GLU A 1 286 ? 7.132 -6.374 6.030 1.00 85.00 286 GLU A C 1
ATOM 2083 O O . GLU A 1 286 ? 6.551 -6.952 5.104 1.00 85.00 286 GLU A O 1
ATOM 2088 N N . GLU A 1 287 ? 7.318 -5.049 6.048 1.00 74.81 287 GLU A N 1
ATOM 2089 C CA . GLU A 1 287 ? 6.868 -4.166 4.970 1.00 74.81 287 GLU A CA 1
ATOM 2090 C C . GLU A 1 287 ? 7.453 -4.639 3.635 1.00 74.81 287 GLU A C 1
ATOM 2092 O O . GLU A 1 287 ? 8.660 -4.582 3.403 1.00 74.81 287 GLU A O 1
ATOM 2097 N N . SER A 1 288 ? 6.582 -5.134 2.758 1.00 75.31 288 SER A N 1
ATOM 2098 C CA . SER A 1 288 ? 6.925 -5.506 1.392 1.00 75.31 288 SER A CA 1
ATOM 2099 C C . SER A 1 288 ? 5.875 -4.947 0.444 1.00 75.31 288 SER A C 1
ATOM 2101 O O . SER A 1 288 ? 4.702 -4.813 0.803 1.00 75.31 288 SER A O 1
ATOM 2103 N N . LEU A 1 289 ? 6.301 -4.622 -0.776 1.00 71.81 289 LEU A N 1
ATOM 2104 C CA . LEU A 1 289 ? 5.442 -4.037 -1.810 1.00 71.81 289 LEU A CA 1
ATOM 2105 C C . LEU A 1 289 ? 4.274 -4.960 -2.210 1.00 71.81 289 LEU A C 1
ATOM 2107 O O . LEU A 1 289 ? 3.288 -4.499 -2.776 1.00 71.81 289 LEU A O 1
ATOM 2111 N N . GLU A 1 290 ? 4.351 -6.251 -1.879 1.00 79.31 290 GLU A N 1
ATOM 2112 C CA . GLU A 1 290 ? 3.328 -7.257 -2.188 1.00 79.31 290 GLU A CA 1
ATOM 2113 C C . GLU A 1 290 ? 2.263 -7.421 -1.095 1.00 79.31 290 GLU A C 1
ATOM 2115 O O . GLU A 1 290 ? 1.299 -8.180 -1.268 1.00 79.31 290 GLU A O 1
ATOM 2120 N N . CYS A 1 291 ? 2.436 -6.731 0.032 1.00 85.06 291 CYS A N 1
ATOM 2121 C CA . CYS A 1 291 ? 1.633 -6.878 1.230 1.00 85.06 291 CYS A CA 1
ATOM 2122 C C . CYS A 1 291 ? 0.872 -5.586 1.541 1.00 85.06 291 CYS A C 1
ATOM 2124 O O . CYS A 1 291 ? 1.437 -4.505 1.670 1.00 85.06 291 CYS A O 1
ATOM 2126 N N . THR A 1 292 ? -0.441 -5.704 1.717 1.00 88.19 292 THR A N 1
ATOM 2127 C CA . THR A 1 292 ? -1.310 -4.595 2.125 1.00 88.19 292 THR A CA 1
ATO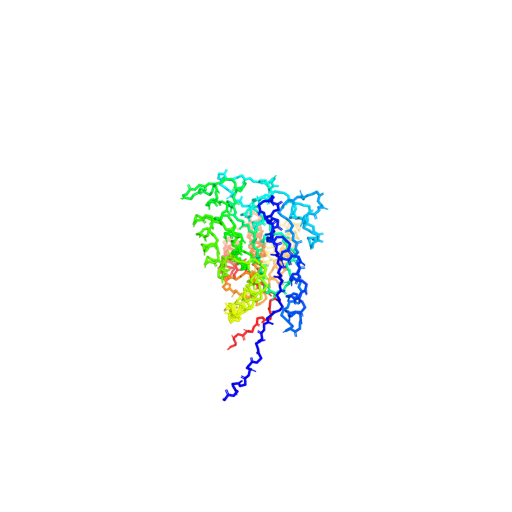M 2128 C C . THR A 1 292 ? -1.686 -4.740 3.592 1.00 88.19 292 THR A C 1
ATOM 2130 O O . THR A 1 292 ? -2.035 -5.826 4.053 1.00 88.19 292 THR A O 1
ATOM 2133 N N . SER A 1 293 ? -1.602 -3.641 4.343 1.00 91.69 293 SER A N 1
ATOM 2134 C CA . SER A 1 293 ? -1.987 -3.600 5.754 1.00 91.69 293 SER A CA 1
ATOM 2135 C C . SER A 1 293 ? -3.443 -3.161 5.888 1.00 91.69 293 SER A C 1
ATOM 2137 O O . SER A 1 293 ? -3.842 -2.117 5.374 1.00 91.69 293 SER A O 1
ATOM 2139 N N . ILE A 1 294 ? -4.245 -3.967 6.575 1.00 91.38 294 ILE A N 1
ATOM 2140 C CA . ILE A 1 294 ? -5.650 -3.704 6.874 1.00 91.38 294 ILE A CA 1
ATOM 2141 C C . ILE A 1 294 ? -5.745 -3.306 8.345 1.00 91.38 294 ILE A C 1
ATOM 2143 O O . ILE A 1 294 ? -5.439 -4.106 9.231 1.00 91.38 294 ILE A O 1
ATOM 2147 N N . ASP A 1 295 ? -6.198 -2.081 8.607 1.00 91.81 295 ASP A N 1
ATOM 2148 C CA . ASP A 1 295 ? -6.499 -1.609 9.960 1.00 91.81 295 ASP A CA 1
ATOM 2149 C C . ASP A 1 295 ? -7.740 -2.327 10.515 1.00 91.81 295 ASP A C 1
ATOM 2151 O O . ASP A 1 295 ? -8.830 -2.279 9.941 1.00 91.81 295 ASP A O 1
ATOM 2155 N N . ILE A 1 296 ? -7.566 -2.991 11.655 1.00 92.00 296 ILE A N 1
ATOM 2156 C CA . ILE A 1 296 ? -8.612 -3.721 12.385 1.00 92.00 296 ILE A CA 1
ATOM 2157 C C . ILE A 1 296 ? -8.856 -3.122 13.779 1.00 92.00 296 ILE A C 1
ATOM 2159 O O . ILE A 1 296 ? -9.619 -3.672 14.580 1.00 92.00 296 ILE A O 1
ATOM 2163 N N . SER A 1 297 ? -8.263 -1.960 14.073 1.00 92.19 297 SER A N 1
ATOM 2164 C CA . SER A 1 297 ? -8.405 -1.253 15.350 1.00 92.19 297 SER A CA 1
ATOM 2165 C C . SER A 1 297 ? -9.839 -0.786 15.624 1.00 92.19 297 SER A C 1
ATOM 2167 O O . SER A 1 297 ? -10.243 -0.661 16.784 1.00 92.19 297 SER A O 1
ATOM 2169 N N . SER A 1 298 ? -10.645 -0.581 14.576 1.00 92.88 298 SER A N 1
ATOM 2170 C CA . SER A 1 298 ? -12.058 -0.206 14.688 1.00 92.88 298 SER A CA 1
ATOM 2171 C C . SER A 1 298 ? -12.847 -1.222 15.516 1.00 92.88 298 SER A C 1
ATOM 2173 O O . SER A 1 298 ? -13.492 -0.831 16.485 1.00 92.88 298 SER A O 1
ATOM 2175 N N . SER A 1 299 ? -12.698 -2.519 15.232 1.00 91.94 299 SER A N 1
ATOM 2176 C CA . SER A 1 299 ? -13.396 -3.605 15.939 1.00 91.94 299 SER A CA 1
ATOM 2177 C C . SER A 1 299 ? -13.040 -3.648 17.429 1.00 91.94 299 SER A C 1
ATOM 2179 O O . SER A 1 299 ? -13.893 -3.902 18.282 1.00 91.94 299 SER A O 1
ATOM 2181 N N . VAL A 1 300 ? -11.783 -3.337 17.763 1.00 92.62 300 VAL A N 1
ATOM 2182 C CA . VAL A 1 300 ? -11.302 -3.263 19.151 1.00 92.62 300 VAL A CA 1
ATOM 2183 C C . VAL A 1 300 ? -11.939 -2.080 19.888 1.00 92.62 300 VAL A C 1
ATOM 2185 O O . VAL A 1 300 ? -12.440 -2.233 21.006 1.00 92.62 300 VAL A O 1
ATOM 2188 N N . ASN A 1 301 ? -11.973 -0.906 19.253 1.00 95.25 301 ASN A N 1
ATOM 2189 C CA . ASN A 1 301 ? -12.610 0.297 19.800 1.00 95.25 301 ASN A CA 1
ATOM 2190 C C . ASN A 1 301 ? -14.127 0.117 19.997 1.00 95.25 301 ASN A C 1
ATOM 2192 O O . ASN A 1 301 ? -14.666 0.593 21.003 1.00 95.25 301 ASN A O 1
ATOM 2196 N N . GLU A 1 302 ? -14.752 -0.631 19.080 1.00 96.38 302 GLU A N 1
ATOM 2197 C CA . GLU A 1 302 ? -16.001 -1.405 19.200 1.00 96.38 302 GLU A CA 1
ATOM 2198 C C . GLU A 1 302 ? -16.269 -1.855 20.640 1.00 96.38 302 GLU A C 1
ATOM 2200 O O . GLU A 1 302 ? -16.891 -1.180 21.472 1.00 96.38 302 GLU A O 1
ATOM 2205 N N . VAL A 1 303 ? -15.620 -2.978 20.958 1.00 95.50 303 VAL A N 1
ATOM 2206 C CA . VAL A 1 303 ? -15.767 -3.745 22.202 1.00 95.50 303 VAL A CA 1
ATOM 2207 C C . VAL A 1 303 ? -15.570 -2.884 23.456 1.00 95.50 303 VAL A C 1
ATOM 2209 O O . VAL A 1 303 ? -16.292 -3.026 24.455 1.00 95.50 303 VAL A O 1
ATOM 2212 N N . LEU A 1 304 ? -14.600 -1.964 23.434 1.00 97.62 304 LEU A N 1
ATOM 2213 C CA . LEU A 1 304 ? -14.315 -1.072 24.564 1.00 97.62 304 LEU A CA 1
ATOM 2214 C C . LEU A 1 304 ? -15.415 -0.023 24.781 1.00 97.62 304 LEU A C 1
ATOM 2216 O O . LEU A 1 304 ? -15.717 0.352 25.928 1.00 97.62 304 LEU A O 1
ATOM 2220 N N . THR A 1 305 ? -16.056 0.419 23.702 1.00 97.75 305 THR A N 1
ATOM 2221 C CA . THR A 1 305 ? -17.194 1.339 23.740 1.00 97.75 305 THR A CA 1
ATOM 2222 C C . THR A 1 305 ? -18.410 0.663 24.366 1.00 97.75 305 THR A C 1
ATOM 2224 O O . THR A 1 305 ? -19.003 1.220 25.304 1.00 97.75 305 THR A O 1
ATOM 2227 N N . GLU A 1 306 ? -18.745 -0.573 23.977 1.00 97.88 306 GLU A N 1
ATOM 2228 C CA . GLU A 1 306 ? -19.829 -1.312 24.642 1.00 97.88 306 GLU A CA 1
ATOM 2229 C C . GLU A 1 306 ? -19.519 -1.601 26.115 1.00 97.88 306 GLU A C 1
ATOM 2231 O O . GLU A 1 306 ? -20.398 -1.464 26.980 1.00 97.88 306 GLU A O 1
ATOM 2236 N N . GLY A 1 307 ? -18.264 -1.943 26.426 1.00 97.75 307 GLY A N 1
ATOM 2237 C CA . GLY A 1 307 ? -17.777 -2.120 27.795 1.00 97.75 307 GLY A CA 1
ATOM 2238 C C . GLY A 1 307 ? -18.023 -0.882 28.668 1.00 97.75 307 GLY A C 1
ATOM 2239 O O . GLY A 1 307 ? -18.553 -0.963 29.786 1.00 97.75 307 GLY A O 1
ATOM 2240 N N . SER A 1 308 ? -17.720 0.300 28.132 1.00 98.06 308 SER A N 1
ATOM 2241 C CA . SER A 1 308 ? -18.014 1.590 28.769 1.00 98.06 308 SER A CA 1
ATOM 2242 C C . SER A 1 308 ? -19.521 1.812 28.949 1.00 98.06 308 SER A C 1
ATOM 2244 O O . SER A 1 308 ? -19.968 2.293 30.002 1.00 98.06 308 SER A O 1
ATOM 2246 N N . GLY A 1 309 ? -20.329 1.363 27.984 1.00 98.00 309 GLY A N 1
ATOM 2247 C CA . GLY A 1 309 ? -21.789 1.317 28.068 1.00 98.00 309 GLY A CA 1
ATOM 2248 C C . GLY A 1 309 ? -22.295 0.544 29.292 1.00 98.00 309 GLY A C 1
ATOM 2249 O O . GLY A 1 309 ? -23.162 1.031 30.029 1.00 98.00 309 GLY A O 1
ATOM 2250 N N . PHE A 1 310 ? -21.720 -0.620 29.605 1.00 98.50 310 PHE A N 1
ATOM 2251 C CA . PHE A 1 310 ? -22.106 -1.385 30.797 1.00 98.50 310 PHE A CA 1
ATOM 2252 C C . PHE A 1 310 ? -21.776 -0.661 32.106 1.00 98.50 310 PHE A C 1
ATOM 2254 O O . PHE A 1 310 ? -22.577 -0.699 33.051 1.00 98.50 310 PHE A O 1
ATOM 2261 N N . VAL A 1 311 ? -20.627 0.018 32.183 1.00 98.50 311 VAL A N 1
ATOM 2262 C CA . VAL A 1 311 ? -20.259 0.841 33.347 1.00 98.50 311 VAL A CA 1
ATOM 2263 C C . VAL A 1 311 ? -21.250 1.994 33.517 1.00 98.50 311 VAL A C 1
ATOM 2265 O O . VAL A 1 311 ? -21.720 2.248 34.636 1.00 98.50 311 VAL A O 1
ATOM 2268 N N . ALA A 1 312 ? -21.649 2.647 32.422 1.00 98.38 312 ALA A N 1
ATOM 2269 C CA . ALA A 1 312 ? -22.674 3.689 32.438 1.00 98.38 312 ALA A CA 1
ATOM 2270 C C . ALA A 1 312 ? -24.028 3.151 32.941 1.00 98.38 312 ALA A C 1
ATOM 2272 O O . ALA A 1 312 ? -24.641 3.757 33.831 1.00 98.38 312 ALA A O 1
ATOM 2273 N N . LEU A 1 313 ? -24.461 1.970 32.479 1.00 98.31 313 LEU A N 1
ATOM 2274 C CA . LEU A 1 313 ? -25.670 1.305 32.987 1.00 98.31 313 LEU A CA 1
ATOM 2275 C C . LEU A 1 313 ? -25.569 0.952 34.473 1.00 98.31 313 LEU A C 1
ATOM 2277 O O . LEU A 1 313 ? -26.537 1.132 35.222 1.00 98.31 313 LEU A O 1
ATOM 2281 N N . ALA A 1 314 ? -24.410 0.481 34.935 1.00 98.44 314 ALA A N 1
ATOM 2282 C CA . ALA A 1 314 ? -24.186 0.177 36.345 1.00 98.44 314 ALA A CA 1
ATOM 2283 C C . ALA A 1 314 ? -24.293 1.440 37.220 1.00 98.44 314 ALA A C 1
ATOM 2285 O O . ALA A 1 314 ? -24.955 1.417 38.265 1.00 98.44 314 ALA A O 1
ATOM 2286 N N . LYS A 1 315 ? -23.719 2.565 36.769 1.00 98.31 315 LYS A N 1
ATOM 2287 C CA . LYS A 1 315 ? -23.820 3.881 37.428 1.00 98.31 315 LYS A CA 1
ATOM 2288 C C . LYS A 1 315 ? -25.257 4.420 37.411 1.00 98.31 315 LYS A C 1
ATOM 2290 O O . LYS A 1 315 ? -25.742 4.904 38.438 1.00 98.31 315 LYS A O 1
ATOM 2295 N N . LYS A 1 316 ? -25.989 4.268 36.300 1.00 98.19 316 LYS A N 1
ATOM 2296 C CA . LYS A 1 316 ? -27.429 4.592 36.190 1.00 98.19 316 LYS A CA 1
ATOM 2297 C C . LYS A 1 316 ? -28.251 3.795 37.204 1.00 98.19 316 LYS A C 1
ATOM 2299 O O . LYS A 1 316 ? -29.004 4.382 37.985 1.00 98.19 316 LYS A O 1
ATOM 2304 N N . ALA A 1 317 ? -28.050 2.479 37.276 1.00 97.81 317 ALA A N 1
ATOM 2305 C CA . ALA A 1 317 ? -28.719 1.623 38.254 1.00 97.81 317 ALA A CA 1
ATOM 2306 C C . ALA A 1 317 ? -28.387 2.033 39.698 1.00 97.81 317 ALA A C 1
ATOM 2308 O O . ALA A 1 317 ? -29.284 2.115 40.537 1.00 97.81 317 ALA A O 1
ATOM 2309 N N . GLN A 1 318 ? -27.126 2.361 39.994 1.00 98.06 318 GLN A N 1
ATOM 2310 C CA . GLN A 1 318 ? -26.721 2.858 41.310 1.00 98.06 318 GLN A CA 1
ATOM 2311 C C . GLN A 1 318 ? -27.462 4.138 41.708 1.00 98.06 318 GLN A C 1
ATOM 2313 O O . GLN A 1 318 ? -27.951 4.220 42.838 1.00 98.06 318 GLN A O 1
ATOM 2318 N N . LYS A 1 319 ? -27.576 5.121 40.804 1.00 97.56 319 LYS A N 1
ATOM 2319 C CA . LYS A 1 319 ? -28.318 6.368 41.059 1.00 97.56 319 LYS A CA 1
ATOM 2320 C C . LYS A 1 319 ? -29.785 6.082 41.402 1.00 97.56 319 LYS A C 1
ATOM 2322 O O . LYS A 1 319 ? -30.294 6.632 42.376 1.00 97.56 319 LYS A O 1
ATOM 2327 N N . LEU A 1 320 ? -30.442 5.184 40.666 1.00 97.06 320 LEU A N 1
ATOM 2328 C CA . LEU A 1 320 ? -31.839 4.794 40.913 1.00 97.06 320 LEU A CA 1
ATOM 2329 C C . LEU A 1 320 ? -32.023 4.063 42.253 1.00 97.06 320 LEU A C 1
ATOM 2331 O O . LEU A 1 320 ? -32.954 4.360 43.002 1.00 97.06 320 LEU A O 1
ATOM 2335 N N . ILE A 1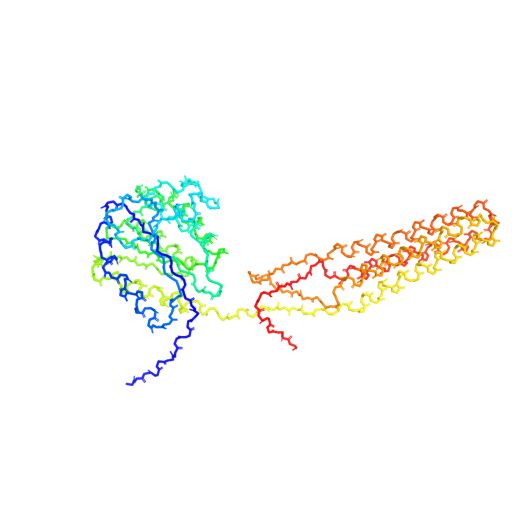 321 ? -31.112 3.148 42.596 1.00 96.94 321 ILE A N 1
ATOM 2336 C CA . ILE A 1 321 ? -31.154 2.419 43.874 1.00 96.94 321 ILE A CA 1
ATOM 2337 C C . ILE A 1 321 ? -30.913 3.377 45.049 1.00 96.94 321 ILE A C 1
ATOM 2339 O O . ILE A 1 321 ? -31.590 3.300 46.072 1.00 96.94 321 ILE A O 1
ATOM 2343 N N . ASN A 1 322 ? -29.989 4.332 44.907 1.00 95.88 322 ASN A N 1
ATOM 2344 C CA . ASN A 1 322 ? -29.684 5.301 45.962 1.00 95.88 322 ASN A CA 1
ATOM 2345 C C . ASN A 1 322 ? -30.876 6.196 46.336 1.00 95.88 322 ASN A C 1
ATOM 2347 O O . ASN A 1 322 ? -30.932 6.625 47.491 1.00 95.88 322 ASN A O 1
ATOM 2351 N N . LYS A 1 323 ? -31.801 6.445 45.395 1.00 95.56 323 LYS A N 1
ATOM 2352 C CA . LYS A 1 323 ? -33.047 7.203 45.614 1.00 95.56 323 LYS A CA 1
ATOM 2353 C C . LYS A 1 323 ? -34.121 6.413 46.369 1.00 95.56 323 LYS A C 1
ATOM 2355 O O . LYS A 1 323 ? -35.001 7.019 46.959 1.00 95.56 323 LYS A O 1
ATOM 2360 N N . THR A 1 324 ? -34.063 5.083 46.339 1.00 92.94 324 THR A N 1
ATOM 2361 C CA . THR A 1 324 ? -35.146 4.199 46.815 1.00 92.94 324 THR A CA 1
ATOM 2362 C C . THR A 1 324 ? -34.767 3.361 48.038 1.00 92.94 324 THR A C 1
ATOM 2364 O O . THR A 1 324 ? -35.631 2.756 48.658 1.00 92.94 324 THR A O 1
ATOM 2367 N N . SER A 1 325 ? -33.481 3.299 48.407 1.00 86.56 325 SER A N 1
ATOM 2368 C CA . SER A 1 325 ? -32.967 2.275 49.332 1.00 86.56 325 SER A CA 1
ATOM 2369 C C . SER A 1 325 ? -32.360 2.791 50.639 1.00 86.56 325 SER A C 1
ATOM 2371 O O . SER A 1 325 ? -31.662 3.810 50.673 1.00 86.56 325 SER A O 1
ATOM 2373 N N . ALA A 1 326 ? -32.489 1.970 51.690 1.00 81.44 326 ALA A N 1
ATOM 2374 C CA . ALA A 1 326 ? -31.796 2.113 52.973 1.00 81.44 326 ALA A CA 1
ATOM 2375 C C . ALA A 1 326 ? -30.254 2.034 52.849 1.00 81.44 326 ALA A C 1
ATOM 2377 O O . ALA A 1 326 ? -29.707 1.438 51.913 1.00 81.44 326 ALA A O 1
ATOM 2378 N N . LYS A 1 327 ? -29.528 2.609 53.828 1.00 83.81 327 LYS A N 1
ATOM 2379 C CA . LYS A 1 327 ? -28.054 2.775 53.814 1.00 83.81 327 LYS A CA 1
ATOM 2380 C C . LYS A 1 327 ? -27.273 1.478 53.514 1.00 83.81 327 LYS A C 1
ATOM 2382 O O . LYS A 1 327 ? -26.298 1.530 52.765 1.00 83.81 327 LYS A O 1
ATOM 2387 N N . GLY A 1 328 ? -27.706 0.317 54.018 1.00 87.75 328 GLY A N 1
ATOM 2388 C CA . GLY A 1 328 ? -26.997 -0.965 53.842 1.00 87.75 328 GLY A CA 1
ATOM 2389 C C . GLY A 1 328 ? -26.889 -1.448 52.386 1.00 87.75 328 GLY A C 1
ATOM 2390 O O . GLY A 1 328 ? -25.841 -1.942 51.962 1.00 87.75 328 GLY A O 1
ATOM 2391 N N . ILE A 1 329 ? -27.928 -1.229 51.574 1.00 94.88 329 ILE A N 1
ATOM 2392 C CA . ILE A 1 329 ? -27.956 -1.633 50.156 1.00 94.88 329 ILE A CA 1
ATOM 2393 C C . ILE A 1 329 ? -26.919 -0.840 49.346 1.00 94.88 329 ILE A C 1
ATOM 2395 O O . ILE A 1 329 ? -26.266 -1.393 48.454 1.00 94.88 329 ILE A O 1
ATOM 2399 N N . LYS A 1 330 ? -26.687 0.430 49.707 1.00 94.19 330 LYS A N 1
ATOM 2400 C CA . LYS A 1 330 ? -25.772 1.337 48.995 1.00 94.19 330 LYS A CA 1
ATOM 2401 C C . LYS A 1 330 ? -24.337 0.798 48.957 1.00 94.19 330 LYS A C 1
ATOM 2403 O O . LYS A 1 330 ? -23.686 0.866 47.915 1.00 94.19 330 LYS A O 1
ATOM 2408 N N . ARG A 1 331 ? -23.849 0.184 50.048 1.00 94.69 331 ARG A N 1
ATOM 2409 C CA . ARG A 1 331 ? -22.501 -0.425 50.100 1.00 94.69 331 ARG A CA 1
ATOM 2410 C C . ARG A 1 331 ? -22.363 -1.582 49.109 1.00 94.69 331 ARG A C 1
ATOM 2412 O O . ARG A 1 331 ? -21.366 -1.662 48.393 1.00 94.69 331 ARG A O 1
ATOM 2419 N N . ARG A 1 332 ? -23.368 -2.460 49.036 1.00 96.12 332 ARG A N 1
ATOM 2420 C CA . ARG A 1 332 ? -23.385 -3.599 48.103 1.00 96.12 332 ARG A CA 1
ATOM 2421 C C . ARG A 1 332 ? -23.418 -3.136 46.647 1.00 96.12 332 ARG A C 1
ATOM 2423 O O . ARG A 1 332 ? -22.705 -3.696 45.821 1.00 96.12 332 ARG A O 1
ATOM 2430 N N . VAL A 1 333 ? -24.205 -2.105 46.346 1.00 97.38 333 VAL A N 1
ATOM 2431 C CA . VAL A 1 333 ? -24.290 -1.507 45.006 1.00 97.38 333 VAL A CA 1
ATOM 2432 C C . VAL A 1 333 ? -22.953 -0.913 44.574 1.00 97.38 333 VAL A C 1
ATOM 2434 O O . VAL A 1 333 ? -22.499 -1.211 43.476 1.00 97.38 333 VAL A O 1
ATOM 2437 N N . ARG A 1 334 ? -22.271 -0.152 45.445 1.00 97.00 334 ARG A N 1
ATOM 2438 C CA . ARG A 1 334 ? -20.928 0.385 45.150 1.00 97.00 334 ARG A CA 1
ATOM 2439 C C . ARG A 1 334 ? -19.931 -0.718 44.784 1.00 97.00 334 ARG A C 1
ATOM 2441 O O . ARG A 1 334 ? -19.188 -0.552 43.828 1.00 97.00 334 ARG A O 1
ATOM 2448 N N . LYS A 1 335 ? -19.944 -1.856 45.495 1.00 97.00 335 LYS A N 1
ATOM 2449 C CA . LYS A 1 335 ? -19.083 -3.008 45.162 1.00 97.00 335 LYS A CA 1
ATOM 2450 C C . LYS A 1 335 ? -19.370 -3.574 43.764 1.00 97.00 335 LYS A C 1
ATOM 2452 O O . LYS A 1 335 ? -18.442 -3.992 43.087 1.00 97.00 335 LYS A O 1
ATOM 2457 N N . LEU A 1 336 ? -20.633 -3.593 43.331 1.00 98.00 336 LEU A N 1
ATOM 2458 C CA . LEU A 1 336 ? -21.001 -4.070 41.993 1.00 98.00 336 LEU A CA 1
ATOM 2459 C C . LEU A 1 336 ? -20.612 -3.083 40.887 1.00 98.00 336 LEU A C 1
ATOM 2461 O O . LEU A 1 336 ? -20.182 -3.533 39.835 1.00 98.00 336 LEU A O 1
ATOM 2465 N N . VAL A 1 337 ? -20.714 -1.773 41.129 1.00 98.19 337 VAL A N 1
ATOM 2466 C CA . VAL A 1 337 ? -20.225 -0.758 40.177 1.00 98.19 337 VAL A CA 1
ATOM 2467 C C . VAL A 1 337 ? -18.709 -0.863 40.018 1.00 98.19 337 VAL A C 1
ATOM 2469 O O . VAL A 1 337 ? -18.246 -1.011 38.896 1.00 98.19 337 VAL A O 1
ATOM 2472 N N . LYS A 1 338 ? -17.956 -0.938 41.127 1.00 98.06 338 LYS A N 1
ATOM 2473 C CA . LYS A 1 338 ? -16.500 -1.168 41.082 1.00 98.06 338 LYS A CA 1
ATOM 2474 C C . LYS A 1 338 ? -16.126 -2.457 40.350 1.00 98.06 338 LYS A C 1
ATOM 2476 O O . LYS A 1 338 ? -15.119 -2.507 39.662 1.00 98.06 338 LYS A O 1
ATOM 2481 N N . LYS A 1 339 ? -16.939 -3.512 40.490 1.00 98.25 339 LYS A N 1
ATOM 2482 C CA . LYS A 1 339 ? -16.744 -4.754 39.733 1.00 98.25 339 LYS A CA 1
ATOM 2483 C C . LYS A 1 339 ? -16.938 -4.543 38.227 1.00 98.25 339 LYS A C 1
ATOM 2485 O O . LYS A 1 339 ? -16.187 -5.127 37.463 1.00 98.25 339 LYS A O 1
ATOM 2490 N N . ALA A 1 340 ? -17.935 -3.762 37.809 1.00 98.06 340 ALA A N 1
ATOM 2491 C CA . ALA A 1 340 ? -18.135 -3.444 36.394 1.00 98.06 340 ALA A CA 1
ATOM 2492 C C . ALA A 1 340 ? -16.963 -2.624 35.830 1.00 98.06 340 ALA A C 1
ATOM 2494 O O . ALA A 1 340 ? -16.489 -2.939 34.751 1.00 98.06 340 ALA A O 1
ATOM 2495 N N . GLU A 1 341 ? -16.461 -1.643 36.587 1.00 98.38 341 GLU A N 1
ATOM 2496 C CA . GLU A 1 341 ? -15.276 -0.853 36.214 1.00 98.38 341 GLU A CA 1
ATOM 2497 C C . GLU A 1 341 ? -14.027 -1.732 36.085 1.00 98.38 341 GLU A C 1
ATOM 2499 O O . GLU A 1 341 ? -13.328 -1.646 35.085 1.00 98.38 341 GLU A O 1
ATOM 2504 N N . LYS A 1 342 ? -13.799 -2.646 37.040 1.00 98.25 342 LYS A N 1
ATOM 2505 C CA . LYS A 1 342 ? -12.696 -3.610 36.944 1.00 98.25 342 LYS A CA 1
ATOM 2506 C C . LYS A 1 342 ? -12.804 -4.485 35.690 1.00 98.25 342 LYS A C 1
ATOM 2508 O O . LYS A 1 342 ? -11.819 -4.660 35.000 1.00 98.25 342 LYS A O 1
ATOM 2513 N N . LEU A 1 343 ? -13.994 -4.998 35.375 1.00 98.25 343 LEU A N 1
ATOM 2514 C CA . LEU A 1 343 ? -14.192 -5.819 34.174 1.00 98.25 343 LEU A CA 1
ATOM 2515 C C . LEU A 1 343 ? -13.963 -5.042 32.870 1.00 98.25 343 LEU A C 1
ATOM 2517 O O . LEU A 1 343 ? -13.689 -5.668 31.856 1.00 98.25 343 LEU A O 1
ATOM 2521 N N . LEU A 1 344 ? -14.155 -3.718 32.862 1.00 98.19 344 LEU A N 1
ATOM 2522 C CA . LEU A 1 344 ? -13.801 -2.877 31.716 1.00 98.19 344 LEU A CA 1
ATOM 2523 C C . LEU A 1 344 ? -12.284 -2.724 31.617 1.00 98.19 344 LEU A C 1
ATOM 2525 O O . LEU A 1 344 ? -11.742 -2.857 30.532 1.00 98.19 344 LEU A O 1
ATOM 2529 N N . GLN A 1 345 ? -11.607 -2.501 32.743 1.00 98.25 345 GLN A N 1
ATOM 2530 C CA . GLN A 1 345 ? -10.149 -2.429 32.779 1.00 98.25 345 GLN A CA 1
ATOM 2531 C C . GLN A 1 345 ? -9.499 -3.747 32.332 1.00 98.25 345 GLN A C 1
ATOM 2533 O O . GLN A 1 345 ? -8.578 -3.714 31.526 1.00 98.25 345 GLN A O 1
ATOM 2538 N N . ASP A 1 346 ? -10.012 -4.889 32.803 1.00 97.69 346 ASP A N 1
ATOM 2539 C CA . ASP A 1 346 ? -9.552 -6.216 32.377 1.00 97.69 346 ASP A CA 1
ATOM 2540 C C . ASP A 1 346 ? -9.724 -6.367 30.845 1.00 97.69 346 ASP A C 1
ATOM 2542 O O . ASP A 1 346 ? -8.790 -6.753 30.154 1.00 97.69 346 ASP A O 1
ATOM 2546 N N . ALA A 1 347 ? -10.875 -5.954 30.290 1.00 97.75 347 ALA A N 1
ATOM 2547 C CA . ALA A 1 347 ? -11.107 -5.970 28.842 1.00 97.75 347 ALA A CA 1
ATOM 2548 C C . ALA A 1 347 ? -10.190 -5.008 28.061 1.00 97.75 347 ALA A C 1
ATOM 2550 O O . ALA A 1 347 ? -9.762 -5.345 26.966 1.00 97.75 347 ALA A O 1
ATOM 2551 N N . GLN A 1 348 ? -9.857 -3.836 28.612 1.00 98.06 348 GLN A N 1
ATOM 2552 C CA . GLN A 1 348 ? -8.880 -2.915 28.015 1.00 98.06 348 GLN A CA 1
ATOM 2553 C C . GLN A 1 348 ? -7.477 -3.523 27.986 1.00 98.06 348 GLN A C 1
ATOM 2555 O O . GLN A 1 348 ? -6.766 -3.375 27.000 1.00 98.06 348 GLN A O 1
ATOM 2560 N N . THR A 1 349 ? -7.076 -4.211 29.058 1.00 98.06 349 THR A N 1
ATOM 2561 C CA . THR A 1 349 ? -5.791 -4.918 29.101 1.00 98.06 349 THR A CA 1
ATOM 2562 C C . THR A 1 349 ? -5.727 -6.009 28.036 1.00 98.06 349 THR A C 1
ATOM 2564 O O . THR A 1 349 ? -4.748 -6.043 27.300 1.00 98.06 349 THR A O 1
ATOM 2567 N N . ASP A 1 350 ? -6.771 -6.829 27.906 1.00 97.75 350 ASP A N 1
ATOM 2568 C CA . ASP A 1 350 ? -6.842 -7.882 26.886 1.00 97.75 350 ASP A CA 1
ATOM 2569 C C . ASP A 1 350 ? -6.826 -7.286 25.465 1.00 97.75 350 ASP A C 1
ATOM 2571 O O . ASP A 1 350 ? -6.022 -7.688 24.626 1.00 97.75 350 ASP A O 1
ATOM 2575 N N . ALA A 1 351 ? -7.652 -6.266 25.213 1.00 96.75 351 ALA A N 1
ATOM 2576 C CA . ALA A 1 351 ? -7.755 -5.581 23.924 1.00 96.75 351 ALA A CA 1
ATOM 2577 C C . ALA A 1 351 ? -6.423 -4.979 23.447 1.00 96.75 351 ALA A C 1
ATOM 2579 O O . ALA A 1 351 ? -6.102 -5.073 22.269 1.00 96.75 351 ALA A O 1
ATOM 2580 N N . ASN A 1 352 ? -5.615 -4.425 24.355 1.00 96.38 352 ASN A N 1
ATOM 2581 C CA . ASN A 1 352 ? -4.310 -3.848 24.016 1.00 96.38 352 ASN A CA 1
ATOM 2582 C C . ASN A 1 352 ? -3.268 -4.888 23.559 1.00 96.38 352 ASN A C 1
ATOM 2584 O O . ASN A 1 352 ? -2.186 -4.505 23.121 1.00 96.38 352 ASN A O 1
ATOM 2588 N N . THR A 1 353 ? -3.550 -6.189 23.691 1.00 97.00 353 THR A N 1
ATOM 2589 C CA . THR A 1 353 ? -2.669 -7.263 23.193 1.00 97.00 353 THR A CA 1
ATOM 2590 C C . THR A 1 353 ? -2.986 -7.691 21.758 1.00 97.00 353 THR A C 1
ATOM 2592 O O . THR A 1 353 ? -2.187 -8.410 21.141 1.00 97.00 353 THR A O 1
ATOM 2595 N N . LEU A 1 354 ? -4.137 -7.261 21.230 1.00 96.62 354 LEU A N 1
ATOM 2596 C CA . LEU A 1 354 ? -4.543 -7.498 19.851 1.00 96.62 354 LEU A CA 1
ATOM 2597 C C . LEU A 1 354 ? -3.751 -6.573 18.916 1.00 96.62 354 LEU A C 1
ATOM 2599 O O . LEU A 1 354 ? -3.576 -5.395 19.241 1.00 96.62 354 LEU A O 1
ATOM 2603 N N . PRO A 1 355 ? -3.261 -7.067 17.768 1.00 95.69 355 PRO A N 1
ATOM 2604 C CA . PRO A 1 355 ? -2.627 -6.198 16.787 1.00 95.69 355 PRO A CA 1
ATOM 2605 C C . PRO A 1 355 ? -3.626 -5.174 16.223 1.00 95.69 355 PRO A C 1
ATOM 2607 O O . PRO A 1 355 ? -4.815 -5.452 16.050 1.00 95.69 355 PRO A O 1
ATOM 2610 N N . ALA A 1 356 ? -3.141 -3.958 15.961 1.00 94.19 356 ALA A N 1
ATOM 2611 C CA . ALA A 1 356 ? -3.965 -2.881 15.407 1.00 94.19 356 ALA A CA 1
ATOM 2612 C C . ALA A 1 356 ? -4.279 -3.095 13.918 1.00 94.19 356 ALA A C 1
ATOM 2614 O O . ALA A 1 356 ? -5.305 -2.628 13.434 1.00 94.19 356 ALA A O 1
ATOM 2615 N N . SER A 1 357 ? -3.425 -3.831 13.214 1.00 93.81 357 SER A N 1
ATOM 2616 C CA . SER A 1 357 ? -3.551 -4.152 11.799 1.00 93.81 357 SER A CA 1
ATOM 2617 C C . SER A 1 357 ? -3.201 -5.614 11.540 1.00 93.81 357 SER A C 1
ATOM 2619 O O . SER A 1 357 ? -2.556 -6.275 12.354 1.00 93.81 357 SER A O 1
ATOM 2621 N N . GLN A 1 358 ? -3.635 -6.117 10.393 1.00 93.94 358 GLN A N 1
ATOM 2622 C CA . GLN A 1 358 ? -3.177 -7.386 9.841 1.00 93.94 358 GLN A CA 1
ATOM 2623 C C . GLN A 1 358 ? -2.724 -7.181 8.405 1.00 93.94 358 GLN A C 1
ATOM 2625 O O . GLN A 1 358 ? -3.180 -6.261 7.730 1.00 93.94 358 GLN A O 1
ATOM 2630 N N . THR A 1 359 ? -1.853 -8.054 7.931 1.00 92.69 359 THR A N 1
ATOM 2631 C CA . THR A 1 359 ? -1.293 -7.969 6.589 1.00 92.69 359 THR A CA 1
ATOM 2632 C C . THR A 1 359 ? -1.920 -9.019 5.680 1.00 92.69 359 THR A C 1
ATOM 2634 O O . THR A 1 359 ? -2.089 -10.173 6.076 1.00 92.69 359 THR A O 1
ATOM 2637 N N . THR A 1 360 ? -2.261 -8.625 4.457 1.00 87.31 360 THR A N 1
ATOM 2638 C CA . THR A 1 360 ? -2.693 -9.516 3.376 1.00 87.31 360 THR A CA 1
ATOM 2639 C C . THR A 1 360 ? -1.756 -9.360 2.189 1.00 87.31 360 THR A C 1
ATOM 2641 O O . THR A 1 360 ? -1.660 -8.272 1.622 1.00 87.31 360 THR A O 1
ATOM 2644 N N . CYS A 1 361 ? -1.074 -10.439 1.813 1.00 83.56 361 CYS A N 1
ATOM 2645 C CA . CYS A 1 361 ? -0.123 -10.448 0.702 1.00 83.56 361 CYS A CA 1
ATOM 2646 C C . CYS A 1 361 ? -0.711 -11.177 -0.511 1.00 83.56 361 CYS A C 1
ATOM 2648 O O . CYS A 1 361 ? -1.494 -12.117 -0.352 1.00 83.56 361 CYS A O 1
ATOM 2650 N N . SER A 1 362 ? -0.384 -10.700 -1.714 1.00 70.88 362 SER A N 1
ATOM 2651 C CA . SER A 1 362 ? -0.954 -11.199 -2.978 1.00 70.88 362 SER A CA 1
ATOM 2652 C C . SER A 1 362 ? -0.331 -12.516 -3.460 1.00 70.88 362 SER A C 1
ATOM 2654 O O . SER A 1 362 ? -1.009 -13.326 -4.097 1.00 70.88 362 SER A O 1
ATOM 2656 N N . THR A 1 363 ? 0.928 -12.768 -3.107 1.00 61.94 363 THR A N 1
ATOM 2657 C CA . THR A 1 363 ? 1.662 -13.989 -3.440 1.00 61.94 363 THR A CA 1
ATOM 2658 C C . THR A 1 363 ? 1.373 -15.113 -2.442 1.00 61.94 363 THR A C 1
ATOM 2660 O O . THR A 1 363 ? 0.960 -14.894 -1.299 1.00 61.94 363 THR A O 1
ATOM 2663 N N . LYS A 1 364 ? 1.548 -16.368 -2.884 1.00 55.50 364 LYS A N 1
ATOM 2664 C CA . LYS A 1 364 ? 1.445 -17.546 -2.009 1.00 55.50 364 LYS A CA 1
ATOM 2665 C C . LYS A 1 364 ? 2.552 -17.473 -0.958 1.00 55.50 364 LYS A C 1
ATOM 2667 O O . LYS A 1 364 ? 3.656 -17.948 -1.191 1.00 55.50 364 LYS A O 1
ATOM 2672 N N . VAL A 1 365 ? 2.236 -16.897 0.197 1.00 55.34 365 VAL A N 1
ATOM 2673 C CA . VAL A 1 365 ? 3.120 -16.888 1.361 1.00 55.34 365 VAL A CA 1
ATOM 2674 C C . VAL A 1 365 ? 3.373 -18.338 1.775 1.00 55.34 365 VAL A C 1
ATOM 2676 O O . VAL A 1 365 ? 2.461 -19.036 2.229 1.00 55.34 365 VAL A O 1
ATOM 2679 N N . GLU A 1 366 ? 4.606 -18.814 1.613 1.00 55.28 366 GLU A N 1
ATOM 2680 C CA . GLU A 1 366 ? 5.035 -20.047 2.265 1.00 55.28 366 GLU A CA 1
ATOM 2681 C C . GLU A 1 366 ? 5.157 -19.777 3.766 1.00 55.28 366 GLU A C 1
ATOM 2683 O O . GLU A 1 366 ? 6.113 -19.158 4.235 1.00 55.28 366 GLU A O 1
ATOM 2688 N N . MET A 1 367 ? 4.157 -20.222 4.531 1.00 51.47 367 MET A N 1
ATOM 2689 C CA . MET A 1 367 ? 4.196 -20.143 5.989 1.00 51.47 367 MET A CA 1
ATOM 2690 C C . MET A 1 367 ? 5.353 -20.992 6.520 1.00 51.47 367 MET A C 1
ATOM 2692 O O . MET A 1 367 ? 5.422 -22.199 6.276 1.00 51.47 367 MET A O 1
ATOM 2696 N N . VAL A 1 368 ? 6.257 -20.362 7.267 1.00 54.84 368 VAL A N 1
ATOM 2697 C CA . VAL A 1 368 ? 7.292 -21.070 8.023 1.00 54.84 368 VAL A CA 1
ATOM 2698 C C . VAL A 1 368 ? 6.647 -21.550 9.318 1.00 54.84 368 VAL A C 1
ATOM 2700 O O . VAL A 1 368 ? 6.402 -20.747 10.213 1.00 54.84 368 VAL A O 1
ATOM 2703 N N . PHE A 1 369 ? 6.305 -22.837 9.373 1.00 53.12 369 PHE A N 1
ATOM 2704 C CA . PHE A 1 369 ? 5.745 -23.479 10.566 1.00 53.12 369 PHE A CA 1
ATOM 2705 C C . PHE A 1 369 ? 6.800 -23.787 11.627 1.00 53.12 369 PHE A C 1
ATOM 2707 O O . PHE A 1 369 ? 7.935 -24.162 11.244 1.00 53.12 369 PHE A O 1
#

Foldseek 3Di:
DDDPPPLLDFFAAAEEEEEQQDPVCLQLLVLCQVQVVVLVVVCVVSVHHDYYAYAQQDDNVDDRRPNHPYHLCVPQNFAQPDDLDQLDGGRDARQQQLSSLRRCLQGPPDDPPHAAEYEYEHLAANRNRDDHDVVDSSVSSLVSSLVSNVVRLYAYEYEHEAPRDPRRQVSNCVSNVSSVFHYHYDNRSNPPVSVSVNVRSVSSRVVSPPPPPQFDKDKDFLQVLLVLLLVLLVVLLVLLLVLLVLLVVLVHDPVLSVVSNVLSVVLSVQLNVLSVVDDRMFMDTDDDPQKDKAFSQVSLVRSLVSLVVSLVSLVVSLVSSVVRDDPVVNVVSVVSSVVSVVSSVSNVVSSVVDDRIGMDGPDDNPDDD

pLDDT: mean 91.08, std 11.35, range [36.75, 98.62]